Protein AF-A0A3N2KQP9-F1 (afdb_monomer)

Sequence 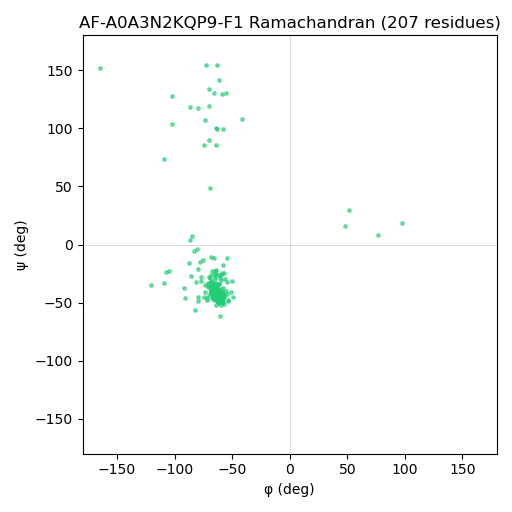(209 aa):
MEDKKLTPQESMALITKMIEDSKQRIATPDTRVSVMWATLSIVTAVIVGILCLITHDPRYNYIWLAIPIIGYPLNFSMGRKKAKRHEKTYVEYVNDGIWRIVGYITIALTAICLIYDAIGYPQIWIAMFYFAFIVVGFAAAMTGVILKEKSYVFGGIFSIVAGLITAVSPLCGTPLLVSWTIPLYIFCFFMMFIVPAVIIRHKLKKTTK

Foldseek 3Di:
DDPPPQDPVRVVVVVVVVVVVVVVPLPLPPLVLLVVLLVQQLVLLVVLLVCCVPPVDLVNLCSVVCSLVVSVVVNVVVVVVVVVPDDDDPLRVVLVVLVVVLSVVLVVLVVVQVVVVVVPCSVSSVVVLLSCQASVLVSQLVNCVSSVNVQLVVLSVLSNVLSVVLVCCVVVVHPNDSVVSSVSSSVSSCSNRVVSSVVSVVVVVVVVD

Radius of gyration: 21.6 Å; Cα contacts (8 Å, |Δi|>4): 160; chains: 1; bounding box: 52×42×67 Å

Structure (mmCIF, N/CA/C/O backbone):
data_AF-A0A3N2KQP9-F1
#
_entry.id   AF-A0A3N2KQP9-F1
#
loop_
_atom_site.group_PDB
_atom_site.id
_atom_site.type_symbol
_atom_site.label_atom_id
_atom_site.label_alt_id
_atom_site.label_comp_id
_atom_site.label_asym_id
_atom_site.label_entity_id
_atom_site.label_seq_id
_atom_site.pdbx_PDB_ins_code
_atom_site.Cartn_x
_atom_site.Cartn_y
_atom_site.Cartn_z
_atom_site.occupancy
_atom_site.B_iso_or_equiv
_atom_site.auth_seq_id
_atom_site.auth_comp_id
_atom_site.auth_asym_id
_atom_site.auth_atom_id
_atom_site.pdbx_PDB_model_num
ATOM 1 N N . MET A 1 1 ? -32.163 26.946 31.972 1.00 37.06 1 MET A N 1
ATOM 2 C CA . MET A 1 1 ? -31.580 25.623 31.678 1.00 37.06 1 MET A CA 1
ATOM 3 C C . MET A 1 1 ? -31.706 24.837 32.967 1.00 37.06 1 MET A C 1
ATOM 5 O O . MET A 1 1 ? -31.032 25.184 33.923 1.00 37.06 1 MET A O 1
ATOM 9 N N . GLU A 1 2 ? -32.692 23.946 33.064 1.00 39.34 2 GLU A N 1
ATOM 10 C CA . GLU A 1 2 ? -32.977 23.216 34.305 1.00 39.34 2 GLU A CA 1
ATOM 11 C C . GLU A 1 2 ? -31.997 22.051 34.465 1.00 39.34 2 GLU A C 1
ATOM 13 O O . GLU A 1 2 ? -31.979 21.131 33.645 1.00 39.34 2 GLU A O 1
ATOM 18 N N . ASP A 1 3 ? -31.199 22.092 35.533 1.00 48.69 3 ASP A N 1
ATOM 19 C CA . ASP A 1 3 ? -30.425 20.961 36.040 1.00 48.69 3 ASP A CA 1
ATOM 20 C C . ASP A 1 3 ? -31.387 19.863 36.521 1.00 48.69 3 ASP A C 1
ATOM 22 O O . ASP A 1 3 ? -31.759 19.778 37.695 1.00 48.69 3 ASP A O 1
ATOM 26 N N . LYS A 1 4 ? -31.831 19.008 35.594 1.00 52.59 4 LYS A N 1
ATOM 27 C CA . LYS 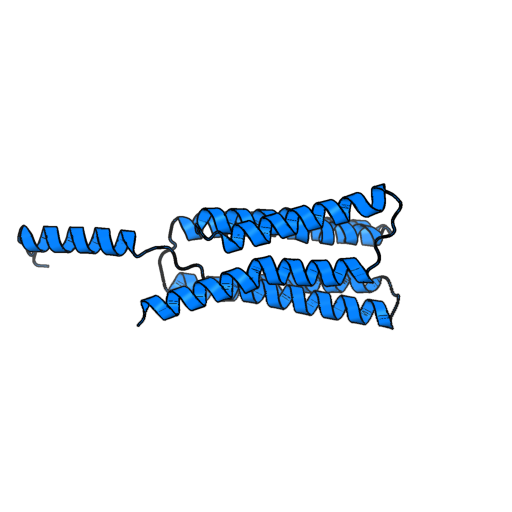A 1 4 ? -32.503 17.753 35.940 1.00 52.59 4 LYS A CA 1
ATOM 28 C C . LYS A 1 4 ? -31.501 16.865 36.676 1.00 52.59 4 LYS A C 1
ATOM 30 O O . LYS A 1 4 ? -30.664 16.214 36.056 1.00 52.59 4 LYS A O 1
ATOM 35 N N . LYS A 1 5 ? -31.604 16.827 38.008 1.00 46.84 5 LYS A N 1
ATOM 36 C CA . LYS A 1 5 ? -30.939 15.830 38.857 1.00 46.84 5 LYS A CA 1
ATOM 37 C C . LYS A 1 5 ? -31.397 14.439 38.417 1.00 46.84 5 LYS A C 1
ATOM 39 O O . LYS A 1 5 ? -32.497 14.016 38.760 1.00 46.84 5 LYS A O 1
ATOM 44 N N . LEU A 1 6 ? -30.564 13.764 37.628 1.00 56.69 6 LEU A N 1
ATOM 45 C CA . LEU A 1 6 ? -30.777 12.379 37.222 1.00 56.69 6 LEU A CA 1
ATOM 46 C C . LEU A 1 6 ? -30.948 11.520 38.473 1.00 56.69 6 LEU A C 1
ATOM 48 O O . LEU A 1 6 ? -30.136 11.582 39.401 1.00 56.69 6 LEU A O 1
ATOM 52 N N . THR A 1 7 ? -31.996 10.705 38.501 1.00 68.88 7 THR A N 1
ATOM 53 C CA . THR A 1 7 ? -32.152 9.718 39.570 1.00 68.88 7 THR A CA 1
ATOM 54 C C . THR A 1 7 ? -30.996 8.702 39.508 1.00 68.88 7 THR A C 1
ATOM 56 O O . THR A 1 7 ? -30.414 8.488 38.439 1.00 68.88 7 THR A O 1
ATOM 59 N N . PRO A 1 8 ? -30.615 8.049 40.622 1.00 65.62 8 PRO A N 1
ATOM 60 C CA . PRO A 1 8 ? -29.521 7.071 40.625 1.00 65.62 8 PRO A CA 1
ATOM 61 C C . PRO A 1 8 ? -29.706 5.954 39.585 1.00 65.62 8 PRO A C 1
ATOM 63 O O . PRO A 1 8 ? -28.735 5.489 38.993 1.00 65.62 8 PRO A O 1
ATOM 66 N N . GLN A 1 9 ? -30.957 5.574 39.308 1.00 68.62 9 GLN A N 1
ATOM 67 C CA . GLN A 1 9 ? -31.313 4.592 38.283 1.00 68.62 9 GLN A CA 1
ATOM 68 C C . GLN A 1 9 ? -31.094 5.121 36.860 1.00 68.62 9 GLN A C 1
ATOM 70 O O . GLN A 1 9 ? -30.520 4.412 36.038 1.00 68.62 9 GLN A O 1
ATOM 75 N N . GLU A 1 10 ? -31.474 6.369 36.570 1.00 69.38 10 GLU A N 1
ATOM 76 C CA . GLU A 1 10 ? -31.210 6.999 35.268 1.00 69.38 10 GLU A CA 1
ATOM 77 C C . GLU A 1 10 ? -29.716 7.237 35.040 1.00 69.38 10 GLU A C 1
ATOM 79 O O . GLU A 1 10 ? -29.237 7.045 33.928 1.00 69.38 10 GLU A O 1
ATOM 84 N N . SER A 1 11 ? -28.957 7.588 36.084 1.00 66.12 11 SER A N 1
ATOM 85 C CA . SER A 1 11 ? -27.497 7.735 35.996 1.00 66.12 11 SER A CA 1
ATOM 86 C C . SER A 1 11 ? -26.808 6.396 35.730 1.00 66.12 11 SER A C 1
ATOM 88 O O . SER A 1 11 ? -25.906 6.330 34.900 1.00 66.12 11 SER A O 1
ATOM 90 N N . MET A 1 12 ? -27.252 5.315 36.382 1.00 70.25 12 MET A N 1
ATOM 91 C CA . MET A 1 12 ? -26.763 3.961 36.102 1.00 70.25 12 MET A CA 1
ATOM 92 C C . MET A 1 12 ? -27.141 3.508 34.695 1.00 70.25 12 MET A C 1
ATOM 94 O O . MET A 1 12 ? -26.274 3.034 33.975 1.00 70.25 12 MET A O 1
ATOM 98 N N . ALA A 1 13 ? -28.381 3.730 34.257 1.00 75.12 13 ALA A N 1
ATOM 99 C CA . ALA A 1 13 ? -28.802 3.417 32.894 1.00 75.12 13 ALA A CA 1
ATOM 100 C C . ALA A 1 13 ? -28.021 4.228 31.849 1.00 75.12 13 ALA A C 1
ATOM 102 O O . ALA A 1 13 ? -27.644 3.688 30.812 1.00 75.12 13 ALA A O 1
ATOM 103 N N . LEU A 1 14 ? -27.727 5.502 32.126 1.00 74.50 14 LEU A N 1
ATOM 104 C CA . LEU A 1 14 ? -26.919 6.355 31.261 1.00 74.50 14 LEU A CA 1
ATOM 105 C C . LEU A 1 14 ? -25.457 5.898 31.231 1.00 74.50 14 LEU A C 1
ATOM 107 O O . LEU A 1 14 ? -24.882 5.828 30.154 1.00 74.50 14 LEU A O 1
ATOM 111 N N . ILE A 1 15 ? -24.866 5.530 32.371 1.00 76.19 15 ILE A N 1
ATOM 112 C CA . ILE A 1 15 ? -23.503 4.983 32.440 1.00 76.19 15 ILE A CA 1
ATOM 113 C C . ILE A 1 15 ? -23.434 3.631 31.734 1.00 76.19 15 ILE A C 1
ATOM 115 O O . ILE A 1 15 ? -22.527 3.429 30.938 1.00 76.19 15 ILE A O 1
ATOM 119 N N . THR A 1 16 ? -24.396 2.731 31.941 1.00 74.69 16 THR A N 1
ATOM 120 C CA . THR A 1 16 ? -24.479 1.456 31.219 1.00 74.69 16 THR A CA 1
ATOM 121 C C . THR A 1 16 ? -24.619 1.698 29.727 1.00 74.69 16 THR A C 1
ATOM 123 O O . THR A 1 16 ? -23.861 1.117 28.964 1.00 74.69 16 THR A O 1
ATOM 126 N N . LYS A 1 17 ? -25.484 2.626 29.305 1.00 68.19 17 LYS A N 1
ATOM 127 C CA . LYS A 1 17 ? -25.631 3.005 27.899 1.00 68.19 17 LYS A CA 1
ATOM 128 C C . LYS A 1 17 ? -24.361 3.638 27.335 1.00 68.19 17 LYS A C 1
ATOM 130 O O . LYS A 1 17 ? -23.984 3.308 26.224 1.00 68.19 17 LYS A O 1
ATOM 135 N N . MET A 1 18 ? -23.654 4.477 28.093 1.00 68.44 18 MET A N 1
ATOM 136 C CA . MET A 1 18 ? -22.366 5.041 27.678 1.00 68.44 18 MET A CA 1
ATOM 137 C C . MET A 1 18 ? -21.267 3.979 27.621 1.00 68.44 18 MET A C 1
ATOM 139 O O . MET A 1 18 ? -20.450 4.014 26.707 1.00 68.44 18 MET A O 1
ATOM 143 N N . ILE A 1 19 ? -21.237 3.021 28.548 1.00 66.50 19 ILE A N 1
ATOM 144 C CA . ILE A 1 19 ? -20.309 1.883 28.538 1.00 66.50 19 ILE A CA 1
ATOM 145 C C . ILE A 1 19 ? -20.621 0.970 27.356 1.00 66.50 19 ILE A C 1
ATOM 147 O O . ILE A 1 19 ? -19.700 0.501 26.698 1.00 66.50 19 ILE A O 1
ATOM 151 N N . GLU A 1 20 ? -21.896 0.735 27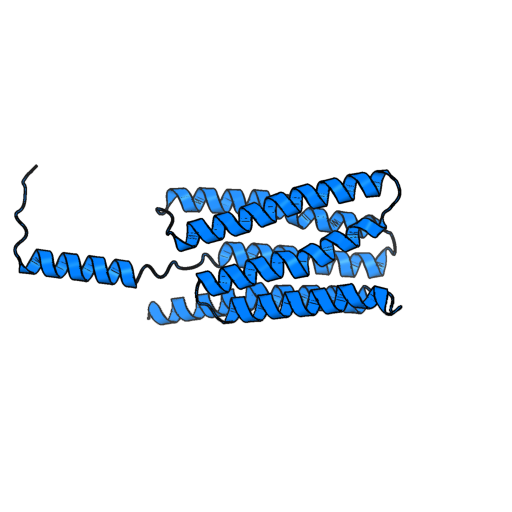.067 1.00 60.31 20 GLU A N 1
ATOM 152 C CA . GLU A 1 20 ? -22.366 -0.126 25.988 1.00 60.31 20 GLU A CA 1
ATOM 153 C C . GLU A 1 20 ? -22.166 0.533 24.621 1.00 60.31 20 GLU A C 1
ATOM 155 O O . GLU A 1 20 ? -21.615 -0.114 23.738 1.00 60.31 20 GLU A O 1
ATOM 160 N N . ASP A 1 21 ? -22.423 1.837 24.485 1.00 55.56 21 ASP A N 1
ATOM 161 C CA . ASP A 1 21 ? -22.052 2.652 23.319 1.00 55.56 21 ASP A CA 1
ATOM 162 C C . ASP A 1 21 ? -20.525 2.730 23.153 1.00 55.56 21 ASP A C 1
ATOM 164 O O . ASP A 1 21 ? -20.020 2.681 22.032 1.00 55.56 21 ASP A O 1
ATOM 168 N N . SER A 1 22 ? -19.756 2.786 24.246 1.00 56.34 22 SER A N 1
ATOM 169 C CA . SER A 1 22 ? -18.284 2.731 24.199 1.00 56.34 22 SER A CA 1
ATOM 170 C C . SER A 1 22 ? -17.778 1.345 23.784 1.00 56.34 22 SER A C 1
ATOM 172 O O . SER A 1 22 ? -16.797 1.240 23.050 1.00 56.34 22 SER A O 1
ATOM 174 N N . LYS A 1 23 ? -18.457 0.272 24.215 1.00 48.94 23 LYS A N 1
ATOM 175 C CA . LYS A 1 23 ? -18.166 -1.117 23.826 1.00 48.94 23 LYS A CA 1
ATOM 176 C C . LYS A 1 23 ? -18.597 -1.418 22.392 1.00 48.94 23 LYS A C 1
ATOM 178 O O . LYS A 1 23 ? -17.926 -2.204 21.731 1.00 48.94 23 LYS A O 1
ATOM 183 N N . GLN A 1 24 ? -19.698 -0.826 21.924 1.00 46.22 24 GLN A N 1
ATOM 184 C CA . GLN A 1 24 ? -20.257 -0.994 20.579 1.00 46.22 24 GLN A CA 1
ATOM 185 C C . GLN A 1 24 ? -19.673 -0.028 19.549 1.00 46.22 24 GLN A C 1
ATOM 187 O O . GLN A 1 24 ? -19.730 -0.335 18.358 1.00 46.22 24 GLN A O 1
ATOM 192 N N . ARG A 1 25 ? -18.999 1.058 19.959 1.00 47.25 25 ARG A N 1
ATOM 193 C CA . ARG A 1 25 ? -18.038 1.793 19.114 1.00 47.25 25 ARG A CA 1
ATOM 194 C C . ARG A 1 25 ? -16.776 0.958 18.859 1.00 47.25 25 ARG A C 1
ATOM 196 O O . ARG A 1 25 ? -15.643 1.425 18.947 1.00 47.25 25 ARG A O 1
ATOM 203 N N . ILE A 1 26 ? -16.961 -0.297 18.467 1.00 48.94 26 ILE A N 1
ATOM 204 C CA . ILE A 1 26 ? -15.987 -1.010 17.659 1.00 48.94 26 ILE A CA 1
ATOM 205 C C . ILE A 1 26 ? -15.948 -0.218 16.359 1.00 48.94 26 ILE A C 1
ATOM 207 O O . ILE A 1 26 ? -16.877 -0.298 15.553 1.00 48.94 26 ILE A O 1
ATOM 211 N N . ALA A 1 27 ? -14.927 0.636 16.235 1.00 50.50 27 ALA A N 1
ATOM 212 C CA . ALA A 1 27 ? -14.695 1.495 15.086 1.00 50.50 27 ALA A CA 1
ATOM 213 C C . ALA A 1 27 ? -14.975 0.682 13.831 1.00 50.50 27 ALA A C 1
ATOM 215 O O . ALA A 1 27 ? -14.250 -0.265 13.543 1.00 50.50 27 ALA A O 1
ATOM 216 N N . THR A 1 28 ? -16.077 0.977 13.148 1.00 51.00 28 THR A N 1
ATOM 217 C CA . THR A 1 28 ? -16.445 0.212 11.969 1.00 51.00 28 THR A CA 1
ATOM 218 C C . THR A 1 28 ? -15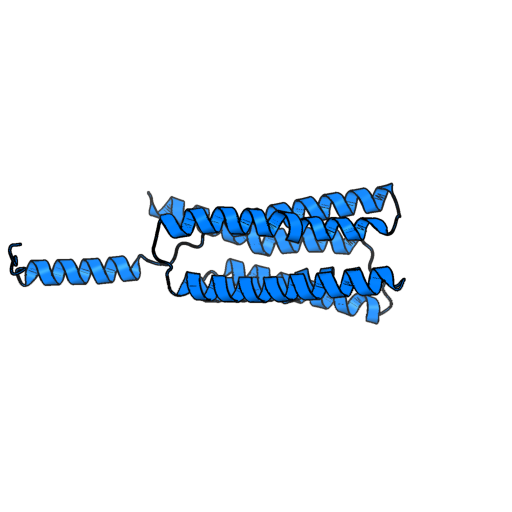.477 0.656 10.885 1.00 51.00 28 THR A C 1
ATOM 220 O O . THR A 1 28 ? -15.576 1.807 10.445 1.00 51.00 28 THR A O 1
ATOM 223 N N . PRO A 1 29 ? -14.497 -0.174 10.485 1.00 55.25 29 PRO A N 1
ATOM 224 C CA . PRO A 1 29 ? -13.560 0.247 9.462 1.00 55.25 29 PRO A CA 1
ATOM 225 C C . PRO A 1 29 ? -14.349 0.591 8.210 1.00 55.25 29 PRO A C 1
ATOM 227 O O . PRO A 1 29 ? -15.201 -0.181 7.758 1.00 55.25 29 PRO A O 1
ATOM 230 N N . ASP A 1 30 ? -14.077 1.767 7.654 1.00 61.31 30 ASP A N 1
ATOM 231 C CA . ASP A 1 30 ? -14.712 2.188 6.416 1.00 61.31 30 ASP A CA 1
ATOM 232 C C . ASP A 1 30 ? -14.078 1.414 5.263 1.00 61.31 30 ASP A C 1
ATOM 234 O O . ASP A 1 30 ? -13.118 1.833 4.617 1.00 61.31 30 ASP A O 1
ATOM 238 N N . THR A 1 31 ? -14.621 0.221 5.047 1.00 62.91 31 THR A N 1
ATOM 239 C CA . THR A 1 31 ? -14.188 -0.721 4.017 1.00 62.91 31 THR A CA 1
ATOM 240 C C . THR A 1 31 ? -14.253 -0.125 2.613 1.00 62.91 31 THR A C 1
ATOM 242 O O . THR A 1 31 ? -13.580 -0.630 1.720 1.00 62.91 31 THR A O 1
ATOM 245 N N . ARG A 1 32 ? -14.994 0.974 2.394 1.00 66.06 32 ARG A N 1
ATOM 246 C CA . ARG A 1 32 ? -15.090 1.640 1.085 1.00 66.06 32 ARG A CA 1
ATOM 247 C C . ARG A 1 32 ? -13.749 2.186 0.611 1.00 66.06 32 ARG A C 1
ATOM 249 O O . ARG A 1 32 ? -13.427 2.023 -0.560 1.00 66.06 32 ARG A O 1
ATOM 256 N N . VAL A 1 33 ? -12.968 2.792 1.507 1.00 69.56 33 VAL A N 1
ATOM 257 C CA . VAL A 1 33 ? -11.655 3.361 1.158 1.00 69.56 33 VAL A CA 1
ATOM 258 C C . VAL A 1 33 ? -10.691 2.243 0.777 1.00 69.56 33 VAL A C 1
ATOM 260 O O . VAL A 1 33 ? -10.017 2.317 -0.245 1.00 69.56 33 VAL A O 1
ATOM 263 N N . SER A 1 34 ? -10.676 1.161 1.549 1.00 69.44 34 SER A N 1
ATOM 264 C CA . SER A 1 34 ? -9.832 0.004 1.261 1.00 69.44 34 SER A CA 1
ATOM 265 C C . SER A 1 34 ? -10.222 -0.733 -0.021 1.00 69.44 34 SER A C 1
ATOM 267 O O . SER A 1 34 ? -9.343 -1.094 -0.796 1.00 69.44 34 SER A O 1
ATOM 269 N N . VAL A 1 35 ? -11.519 -0.909 -0.295 1.00 70.06 35 VAL A N 1
ATOM 270 C CA . VAL A 1 35 ? -12.000 -1.502 -1.557 1.00 70.06 35 VA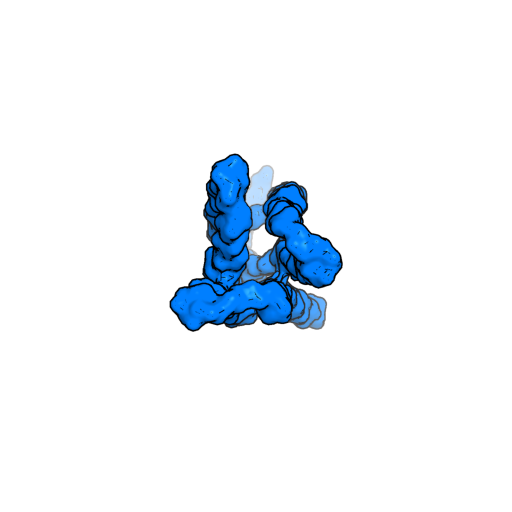L A CA 1
ATOM 271 C C . VAL A 1 35 ? -11.676 -0.603 -2.748 1.00 70.06 35 VAL A C 1
ATOM 273 O O . VAL A 1 35 ? -11.298 -1.105 -3.803 1.00 70.06 35 VAL A O 1
ATOM 276 N N . MET A 1 36 ? -11.780 0.718 -2.593 1.00 78.00 36 MET A N 1
ATOM 277 C CA . MET A 1 36 ? -11.377 1.668 -3.630 1.00 78.00 36 MET A CA 1
ATOM 278 C C . MET A 1 36 ? -9.890 1.512 -3.969 1.00 78.00 36 MET A C 1
ATOM 280 O O . MET A 1 36 ? -9.557 1.357 -5.137 1.00 78.00 36 MET A O 1
ATOM 284 N N . TRP A 1 37 ? -9.004 1.477 -2.969 1.00 74.44 37 TRP A N 1
ATOM 285 C CA . TRP A 1 37 ? -7.575 1.246 -3.208 1.00 74.44 37 TRP A CA 1
ATOM 286 C C . TRP A 1 37 ? -7.303 -0.118 -3.851 1.00 74.44 37 TRP A C 1
ATOM 288 O O . TRP A 1 37 ? -6.530 -0.197 -4.799 1.00 74.44 37 TRP A O 1
ATOM 298 N N . ALA A 1 38 ? -7.993 -1.175 -3.416 1.00 72.38 38 ALA A N 1
ATOM 299 C CA . ALA A 1 38 ? -7.857 -2.504 -4.013 1.00 72.38 38 ALA A CA 1
ATOM 300 C C . ALA A 1 38 ? -8.260 -2.531 -5.488 1.00 72.38 38 ALA A C 1
ATOM 302 O O . ALA A 1 38 ? -7.521 -3.026 -6.330 1.00 72.38 38 ALA A O 1
ATOM 303 N N . THR A 1 39 ? -9.441 -1.995 -5.799 1.00 74.38 39 THR A N 1
ATOM 304 C CA . THR A 1 39 ? -9.976 -1.967 -7.166 1.00 74.38 39 THR A CA 1
ATOM 305 C C . THR A 1 39 ? -9.096 -1.131 -8.077 1.00 74.38 39 THR A C 1
ATOM 307 O O . THR A 1 39 ? -8.794 -1.562 -9.184 1.00 74.38 39 THR A O 1
ATOM 310 N N . LEU A 1 40 ? -8.609 0.010 -7.594 1.00 79.69 40 LEU A N 1
ATOM 311 C CA . LEU A 1 40 ? -7.724 0.882 -8.351 1.00 79.69 40 LEU A CA 1
ATOM 312 C C . LEU A 1 40 ? -6.372 0.206 -8.634 1.00 79.69 40 LEU A C 1
ATOM 314 O O . LEU A 1 40 ? -5.917 0.219 -9.778 1.00 79.69 40 LEU A O 1
ATOM 318 N N . SER A 1 41 ? -5.781 -0.471 -7.645 1.00 76.50 41 SER A N 1
ATOM 319 C CA . SER A 1 41 ? -4.550 -1.248 -7.834 1.00 76.50 41 SER A CA 1
ATOM 320 C C . SER A 1 41 ? -4.740 -2.442 -8.771 1.00 76.50 41 SER A C 1
ATOM 322 O O . SER A 1 41 ? -3.899 -2.669 -9.635 1.00 76.50 41 SER A O 1
ATOM 324 N N . ILE A 1 42 ? -5.848 -3.182 -8.653 1.00 76.44 42 ILE A N 1
ATOM 325 C CA . ILE A 1 42 ? -6.147 -4.332 -9.523 1.00 76.44 42 ILE A CA 1
ATOM 326 C C . ILE A 1 42 ? -6.366 -3.873 -10.966 1.00 76.44 42 ILE A C 1
ATOM 328 O O . ILE A 1 42 ? -5.781 -4.448 -11.876 1.00 76.44 42 ILE A O 1
ATOM 332 N N . VAL A 1 43 ? -7.167 -2.826 -11.187 1.00 79.12 43 VAL A N 1
ATOM 333 C CA . VAL A 1 43 ? -7.422 -2.286 -12.533 1.00 79.12 43 VAL A CA 1
ATOM 334 C C . VAL A 1 43 ? -6.122 -1.798 -13.164 1.00 79.12 43 VAL A C 1
ATOM 336 O O . VAL A 1 43 ? -5.833 -2.151 -14.304 1.00 79.12 43 VAL A O 1
ATOM 339 N N . THR A 1 44 ? -5.299 -1.064 -12.411 1.00 75.94 44 THR A N 1
ATOM 340 C CA . THR A 1 44 ? -3.976 -0.627 -12.884 1.00 75.94 44 THR A CA 1
ATOM 341 C C . THR A 1 44 ? -3.103 -1.827 -13.252 1.00 75.94 44 THR A C 1
ATOM 343 O O . THR A 1 44 ? -2.536 -1.855 -14.340 1.00 75.94 44 THR A O 1
ATOM 346 N N . ALA A 1 45 ? -3.039 -2.854 -12.400 1.00 74.44 45 ALA A N 1
ATOM 347 C CA . ALA A 1 45 ? -2.239 -4.049 -12.655 1.00 74.44 45 ALA A CA 1
ATOM 348 C C . ALA A 1 45 ? -2.711 -4.830 -13.895 1.00 74.44 45 ALA A C 1
ATOM 350 O O . ALA A 1 45 ? -1.880 -5.294 -14.674 1.00 74.44 45 ALA A O 1
ATOM 351 N N . VAL A 1 46 ? -4.026 -4.933 -14.121 1.00 78.12 46 VAL A N 1
ATOM 352 C CA . VAL A 1 46 ? -4.591 -5.545 -15.335 1.00 78.12 46 VAL A CA 1
ATOM 353 C C . VAL A 1 46 ? -4.201 -4.746 -16.580 1.00 78.12 46 VAL A C 1
ATOM 355 O O . VAL A 1 46 ? -3.761 -5.337 -17.564 1.00 78.12 46 VAL A O 1
ATOM 358 N N . ILE A 1 47 ? -4.300 -3.413 -16.534 1.00 77.31 47 ILE A N 1
ATOM 359 C CA . ILE A 1 47 ? -3.900 -2.538 -17.646 1.00 77.31 47 ILE A CA 1
ATOM 360 C C . ILE A 1 47 ? -2.406 -2.703 -17.948 1.00 77.31 47 ILE A C 1
ATOM 362 O O . ILE A 1 47 ? -2.039 -2.881 -19.107 1.00 77.31 47 ILE A O 1
ATOM 366 N N . VAL A 1 48 ? -1.549 -2.710 -16.921 1.00 71.44 48 VAL A N 1
ATOM 367 C CA . VAL A 1 48 ? -0.103 -2.936 -17.081 1.00 71.44 48 VAL A CA 1
ATOM 368 C C . VAL A 1 48 ? 0.172 -4.314 -17.687 1.00 71.44 48 VAL A C 1
ATOM 370 O O . VAL A 1 48 ? 1.001 -4.423 -18.587 1.00 71.44 48 VAL A O 1
ATOM 373 N N . GLY A 1 49 ? -0.545 -5.355 -17.252 1.00 69.94 49 GLY A N 1
ATOM 374 C CA . GLY A 1 49 ? -0.423 -6.701 -17.815 1.00 69.94 49 GLY A CA 1
ATOM 375 C C . GLY A 1 49 ? -0.770 -6.752 -19.304 1.00 69.94 49 GLY A C 1
ATOM 376 O O . GLY A 1 49 ? -0.007 -7.307 -20.090 1.00 69.94 49 GLY A O 1
ATOM 377 N N . ILE A 1 50 ? -1.873 -6.116 -19.707 1.00 71.94 50 ILE A N 1
ATOM 378 C CA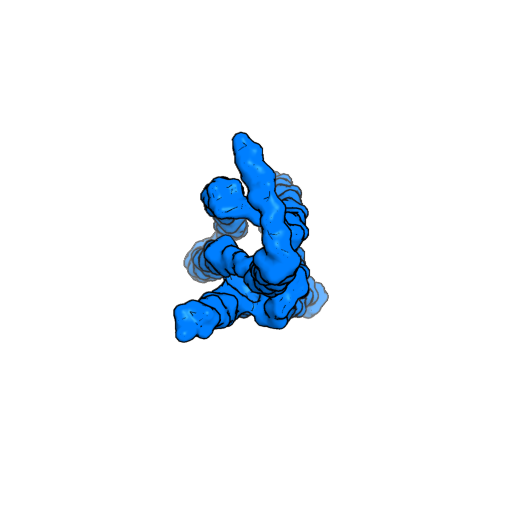 . ILE A 1 50 ? -2.299 -6.049 -21.113 1.00 71.94 50 ILE A CA 1
ATOM 379 C C . ILE A 1 50 ? -1.295 -5.246 -21.953 1.00 71.94 50 ILE A C 1
ATOM 381 O O . ILE A 1 50 ? -0.899 -5.697 -23.026 1.00 71.94 50 ILE A O 1
ATOM 385 N N . LEU A 1 51 ? -0.834 -4.088 -21.469 1.00 69.69 51 LEU A N 1
ATOM 386 C CA . LEU A 1 51 ? 0.138 -3.265 -22.200 1.00 69.69 51 LEU A CA 1
ATOM 387 C C . LEU A 1 51 ? 1.508 -3.938 -22.313 1.00 69.69 51 LEU A C 1
ATOM 389 O O . LEU A 1 51 ? 2.179 -3.780 -23.330 1.00 69.69 51 LEU A O 1
ATOM 393 N N . CYS A 1 52 ? 1.911 -4.728 -21.318 1.00 67.19 52 CYS A N 1
ATOM 394 C CA . CYS A 1 52 ? 3.135 -5.513 -21.414 1.00 67.19 52 CYS A CA 1
ATOM 395 C C . CYS A 1 52 ? 3.049 -6.573 -22.523 1.00 67.19 52 CYS A C 1
ATOM 397 O O . CYS A 1 52 ? 4.035 -6.800 -23.222 1.00 67.19 52 CYS A O 1
ATOM 399 N N . LEU A 1 53 ? 1.881 -7.199 -22.708 1.00 67.12 53 LEU A N 1
ATOM 400 C CA . LEU A 1 53 ? 1.672 -8.203 -23.756 1.00 67.12 53 LEU A CA 1
ATOM 401 C C . LEU A 1 53 ? 1.645 -7.591 -25.163 1.00 67.12 53 LEU A C 1
ATOM 403 O O . LEU A 1 53 ? 2.086 -8.238 -26.107 1.00 67.12 53 LEU A O 1
ATOM 407 N N . ILE A 1 54 ? 1.147 -6.358 -25.303 1.00 67.25 54 ILE A N 1
ATOM 408 C CA . ILE A 1 54 ? 0.950 -5.713 -26.610 1.00 67.25 54 ILE A CA 1
ATOM 409 C C . ILE A 1 54 ? 2.174 -4.901 -27.046 1.00 67.25 54 ILE A C 1
ATOM 411 O O . ILE A 1 54 ? 2.579 -4.987 -28.201 1.00 67.25 54 ILE A O 1
ATOM 415 N N . THR A 1 55 ? 2.756 -4.097 -26.154 1.00 60.31 55 THR A N 1
ATOM 416 C CA . THR A 1 55 ? 3.611 -2.979 -26.584 1.00 60.31 55 THR A CA 1
ATOM 417 C C . THR A 1 55 ? 5.106 -3.234 -26.381 1.00 60.31 55 THR A C 1
ATOM 419 O O . THR A 1 55 ? 5.900 -2.595 -27.059 1.00 60.31 55 THR A O 1
ATOM 422 N N . HIS A 1 56 ? 5.517 -4.142 -25.476 1.00 59.09 56 HIS A N 1
ATOM 423 C CA . HIS A 1 56 ? 6.936 -4.398 -25.119 1.00 59.09 56 HIS A CA 1
ATOM 424 C C . HIS A 1 56 ? 7.773 -3.121 -24.826 1.00 59.09 56 HIS A C 1
ATOM 426 O O . HIS A 1 56 ? 9.001 -3.161 -24.793 1.00 59.09 56 HIS A O 1
ATOM 432 N N . ASP A 1 57 ? 7.119 -1.982 -24.588 1.00 59.81 57 ASP A N 1
ATOM 433 C CA . ASP A 1 57 ? 7.733 -0.657 -24.493 1.00 59.81 57 ASP A CA 1
ATOM 434 C C . ASP A 1 57 ? 7.854 -0.259 -23.007 1.00 59.81 57 ASP A C 1
ATOM 436 O O . ASP A 1 57 ? 6.839 -0.299 -22.305 1.00 59.81 57 ASP A O 1
ATOM 440 N N . PRO A 1 58 ? 9.037 0.144 -22.493 1.00 60.00 58 PRO A N 1
ATOM 441 C CA . PRO A 1 58 ? 9.289 0.469 -21.076 1.00 60.00 58 PRO A CA 1
ATOM 442 C C . PRO A 1 58 ? 8.359 1.515 -20.435 1.00 60.00 58 PRO A C 1
ATOM 444 O O . PRO A 1 58 ? 8.350 1.689 -19.213 1.00 60.00 58 PRO A O 1
ATOM 447 N N . ARG A 1 59 ? 7.556 2.216 -21.243 1.00 61.53 59 ARG A N 1
ATOM 448 C CA . ARG A 1 59 ? 6.593 3.245 -20.823 1.00 61.53 59 ARG A CA 1
ATOM 449 C C . ARG A 1 59 ? 5.430 2.714 -19.977 1.00 61.53 59 ARG A C 1
ATOM 451 O O . ARG A 1 59 ? 4.731 3.520 -19.364 1.00 61.53 59 ARG A O 1
ATOM 458 N N . TYR A 1 60 ? 5.228 1.394 -19.882 1.00 65.00 60 TYR A N 1
ATOM 459 C CA . TYR A 1 60 ? 4.221 0.810 -18.978 1.00 65.00 60 TYR A CA 1
ATOM 460 C C . TYR A 1 60 ? 4.440 1.213 -17.511 1.00 65.00 60 TYR A C 1
ATOM 462 O O . TYR A 1 60 ? 3.494 1.238 -16.725 1.00 65.00 60 TYR A O 1
ATOM 470 N N . ASN A 1 61 ? 5.672 1.569 -17.140 1.00 64.75 61 ASN A N 1
ATOM 471 C CA . ASN A 1 61 ? 6.014 1.962 -15.782 1.00 64.75 61 ASN A CA 1
ATOM 472 C C . ASN A 1 61 ? 5.260 3.220 -15.308 1.00 64.75 61 ASN A C 1
ATOM 474 O O . ASN A 1 61 ? 4.822 3.271 -14.161 1.00 64.75 61 ASN A O 1
ATOM 478 N N . TYR A 1 62 ? 4.977 4.176 -16.201 1.00 67.12 62 TYR A N 1
ATOM 479 C CA . TYR A 1 62 ? 4.220 5.388 -15.855 1.00 67.12 62 TYR A CA 1
ATOM 480 C C . TYR A 1 62 ? 2.774 5.110 -15.436 1.00 67.12 62 TYR A C 1
ATOM 482 O O . TYR A 1 62 ? 2.179 5.905 -14.711 1.00 67.12 62 TYR A O 1
ATOM 490 N N . ILE A 1 63 ? 2.201 3.974 -15.841 1.00 69.88 63 ILE A N 1
ATOM 491 C CA . ILE A 1 63 ? 0.832 3.588 -15.476 1.00 69.88 63 ILE A CA 1
ATOM 492 C C . ILE A 1 63 ? 0.734 3.364 -13.961 1.00 69.88 63 ILE A C 1
ATOM 494 O O . ILE A 1 63 ? -0.305 3.638 -13.367 1.00 69.88 63 ILE A O 1
ATOM 498 N N . TRP A 1 64 ? 1.830 2.974 -13.301 1.00 67.25 64 TRP A N 1
ATOM 499 C CA . TRP A 1 64 ? 1.876 2.857 -11.843 1.00 67.25 64 TRP A CA 1
ATOM 500 C C . TRP A 1 64 ? 1.676 4.195 -11.129 1.00 67.25 64 TRP A C 1
ATOM 502 O O . TRP A 1 64 ? 1.138 4.200 -10.023 1.00 67.25 64 TRP A O 1
ATOM 512 N N . LEU A 1 65 ? 1.994 5.331 -11.766 1.00 70.06 65 LEU A N 1
ATOM 513 C CA . LEU A 1 65 ? 1.683 6.659 -11.221 1.00 70.06 65 LEU A CA 1
ATOM 514 C C . LEU A 1 65 ? 0.188 6.949 -11.181 1.00 70.06 65 LEU A C 1
ATOM 516 O O . LEU A 1 65 ? -0.242 7.774 -10.375 1.00 70.06 65 LEU A O 1
ATOM 520 N N . ALA A 1 66 ? -0.621 6.271 -11.998 1.00 72.56 66 ALA A N 1
ATOM 521 C CA . ALA A 1 66 ? -2.068 6.436 -11.949 1.00 72.56 66 ALA A CA 1
ATOM 522 C C . ALA A 1 66 ? -2.620 6.068 -10.561 1.00 72.56 66 ALA A C 1
ATOM 524 O O . ALA A 1 66 ? -3.578 6.690 -10.103 1.00 72.56 66 ALA A O 1
ATOM 525 N N . ILE A 1 67 ? -1.971 5.133 -9.850 1.00 73.62 67 ILE A N 1
ATOM 526 C CA . ILE A 1 67 ? -2.370 4.711 -8.504 1.00 73.62 67 ILE A CA 1
ATOM 527 C C . ILE A 1 67 ? -2.339 5.871 -7.498 1.00 73.62 67 ILE A C 1
ATOM 529 O O . ILE A 1 67 ? -3.398 6.212 -6.967 1.00 73.62 67 ILE A O 1
ATOM 533 N N . PRO A 1 68 ? -1.190 6.518 -7.224 1.00 71.75 68 PRO A N 1
ATOM 534 C CA . PRO A 1 68 ? -1.157 7.671 -6.336 1.00 71.75 68 PRO A CA 1
ATOM 535 C C . PRO A 1 68 ? -1.906 8.876 -6.922 1.00 71.75 68 PRO A C 1
ATOM 537 O O . PRO A 1 68 ? -2.638 9.527 -6.179 1.00 71.75 68 PRO A O 1
ATOM 540 N N . ILE A 1 69 ? -1.800 9.154 -8.229 1.00 77.56 69 ILE A N 1
ATOM 541 C CA . ILE A 1 69 ? -2.433 10.334 -8.848 1.00 77.56 69 ILE A CA 1
ATOM 542 C C . ILE A 1 69 ? -3.957 10.304 -8.700 1.00 77.56 69 ILE A C 1
ATOM 544 O O . ILE A 1 69 ? -4.556 11.337 -8.416 1.00 77.56 69 ILE A O 1
ATOM 548 N N . ILE A 1 70 ? -4.593 9.141 -8.858 1.00 76.94 70 ILE A N 1
ATOM 549 C CA . ILE A 1 70 ? -6.052 9.000 -8.754 1.00 76.94 70 ILE A CA 1
ATOM 550 C C . ILE A 1 70 ? -6.466 8.648 -7.316 1.00 76.94 70 ILE A C 1
ATOM 552 O O . ILE A 1 70 ? -7.468 9.157 -6.805 1.00 76.94 70 ILE A O 1
ATOM 556 N N . GLY A 1 71 ? -5.683 7.819 -6.622 1.00 73.31 71 GLY A N 1
ATOM 557 C CA . GLY A 1 71 ? -5.981 7.357 -5.267 1.00 73.31 71 GLY A CA 1
ATOM 558 C C . GLY A 1 71 ? -5.976 8.475 -4.224 1.00 73.31 71 GLY A C 1
ATOM 559 O O . GLY A 1 71 ? -6.874 8.528 -3.380 1.00 73.31 71 GLY A O 1
ATOM 560 N N . TYR A 1 72 ? -5.030 9.418 -4.293 1.00 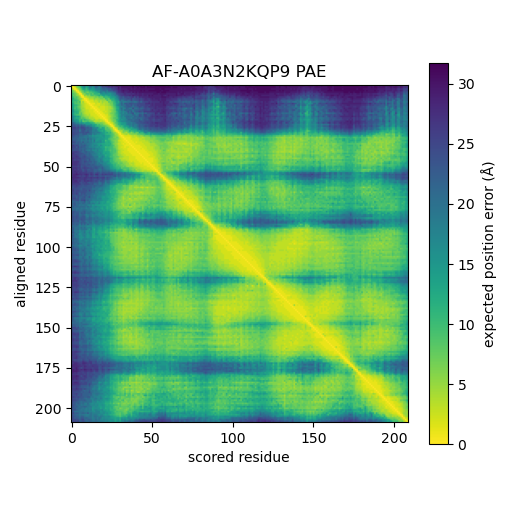77.19 72 TYR A N 1
ATOM 561 C CA . TYR A 1 72 ? -4.949 10.529 -3.337 1.00 77.19 72 TYR A CA 1
ATOM 562 C C . TYR A 1 72 ? -6.151 11.488 -3.379 1.00 77.19 72 TYR A C 1
ATOM 564 O O . TYR A 1 72 ? -6.746 11.726 -2.320 1.00 77.19 72 TYR A O 1
ATOM 572 N N . PRO A 1 73 ? -6.558 12.028 -4.547 1.00 77.62 73 PRO A N 1
ATOM 573 C CA . PRO A 1 73 ? -7.734 12.889 -4.653 1.00 77.62 73 PRO A CA 1
ATOM 574 C C . PRO A 1 73 ? -9.014 12.198 -4.185 1.00 77.62 73 PRO A C 1
ATOM 576 O O . PRO A 1 73 ? -9.815 12.794 -3.458 1.00 77.62 73 PRO A O 1
ATOM 579 N N . LEU A 1 74 ? -9.195 10.925 -4.556 1.00 73.19 74 LEU A N 1
ATOM 580 C CA . LEU A 1 74 ? -10.362 10.151 -4.142 1.00 73.19 74 LEU A CA 1
ATOM 581 C C . LEU A 1 74 ? -10.379 9.929 -2.626 1.00 73.19 74 LEU A C 1
ATOM 583 O O . LEU A 1 74 ? -11.407 10.164 -1.984 1.00 73.19 74 LEU A O 1
ATOM 587 N N . ASN A 1 75 ? -9.238 9.561 -2.037 1.00 75.94 75 ASN A N 1
ATOM 588 C CA . ASN A 1 75 ? -9.109 9.373 -0.594 1.00 75.94 75 ASN A CA 1
ATOM 589 C C . ASN A 1 75 ? -9.392 10.675 0.172 1.00 75.94 75 ASN A C 1
ATOM 591 O O . ASN A 1 75 ? -10.115 10.683 1.167 1.00 75.94 75 ASN A O 1
ATOM 595 N N . PHE A 1 76 ? -8.897 11.806 -0.331 1.00 75.50 76 PHE A N 1
ATOM 596 C CA . PHE A 1 76 ? -9.156 13.115 0.260 1.00 75.50 76 PHE A CA 1
ATOM 597 C C . PHE A 1 76 ? -10.636 13.521 0.176 1.00 75.50 76 PHE A C 1
ATOM 599 O O . PHE A 1 76 ? -11.202 14.018 1.153 1.00 75.50 76 PHE A O 1
ATOM 606 N N . SER A 1 77 ? -11.297 13.255 -0.955 1.00 71.12 77 SER A N 1
ATOM 607 C CA . SER A 1 77 ? -12.735 13.497 -1.129 1.00 71.12 77 SER A CA 1
ATOM 608 C C . SER A 1 77 ? -13.583 12.653 -0.168 1.00 71.12 77 SER A C 1
ATOM 610 O O . SER A 1 77 ? -14.501 13.170 0.479 1.00 71.12 77 SER A O 1
ATOM 612 N N . MET A 1 78 ? -13.245 11.370 0.001 1.00 67.12 78 MET A N 1
ATOM 613 C CA . MET A 1 78 ? -13.911 10.489 0.967 1.00 67.12 78 MET A CA 1
ATOM 614 C C . MET A 1 78 ? -13.642 10.918 2.417 1.00 67.12 78 MET A C 1
ATOM 616 O O . MET A 1 78 ? -14.574 10.968 3.223 1.00 67.12 78 MET A O 1
ATOM 620 N N . GLY A 1 79 ? -12.412 11.333 2.733 1.00 63.97 79 GLY A N 1
ATOM 621 C CA . GLY A 1 79 ? -12.031 11.842 4.052 1.00 63.97 79 GLY A CA 1
ATOM 622 C C . GLY A 1 79 ? -12.796 13.105 4.464 1.00 63.97 79 GLY A C 1
ATOM 623 O O . GLY A 1 79 ? -13.266 13.199 5.599 1.00 63.97 79 GLY A O 1
ATOM 624 N N . ARG A 1 80 ? -13.015 14.051 3.535 1.00 59.94 80 ARG A N 1
ATOM 625 C CA . ARG A 1 80 ? -13.821 15.264 3.790 1.00 59.94 80 ARG A CA 1
ATOM 626 C C . ARG A 1 80 ? -15.282 14.948 4.112 1.00 59.94 80 ARG A C 1
ATOM 628 O O . ARG A 1 80 ? -15.876 15.600 4.968 1.00 59.94 80 ARG A O 1
ATOM 635 N N . LYS A 1 81 ? -15.872 13.953 3.441 1.00 58.62 81 LYS A N 1
ATOM 636 C CA . LYS A 1 81 ? -17.249 13.508 3.724 1.00 58.62 81 LYS A CA 1
ATOM 637 C C . LYS A 1 81 ? -17.357 12.837 5.096 1.00 58.62 81 LYS A C 1
ATOM 639 O O . LYS A 1 81 ? -18.391 12.964 5.746 1.00 58.62 81 LYS A O 1
ATOM 644 N N . LYS A 1 82 ? -16.287 12.175 5.549 1.00 58.59 82 LYS A N 1
ATOM 645 C CA . LYS A 1 82 ? -16.204 11.518 6.860 1.00 58.59 82 LYS A CA 1
ATOM 646 C C . LYS A 1 82 ? -16.112 12.512 8.018 1.00 58.59 82 LYS A C 1
ATOM 648 O O . LYS A 1 82 ? -16.872 12.392 8.972 1.00 58.59 82 LYS A O 1
ATOM 653 N N . ALA A 1 83 ? -15.255 13.528 7.896 1.00 58.31 83 ALA A N 1
ATOM 654 C CA . ALA A 1 83 ? -15.055 14.545 8.936 1.00 58.31 83 ALA A CA 1
ATOM 655 C C . ALA A 1 83 ? -16.333 15.334 9.276 1.00 58.31 83 ALA A C 1
ATOM 657 O O . ALA A 1 83 ? -16.484 15.810 10.393 1.00 58.31 83 ALA A O 1
ATOM 658 N N . LYS A 1 84 ? -17.277 15.442 8.331 1.00 54.12 84 LYS A N 1
ATOM 659 C CA . LYS A 1 84 ? -18.589 16.068 8.567 1.00 54.12 84 LYS A CA 1
ATOM 660 C C . LYS A 1 84 ? -19.587 15.174 9.312 1.00 54.12 84 LYS A C 1
ATOM 662 O O . LYS A 1 84 ? -20.623 15.672 9.732 1.00 54.12 84 LYS A O 1
ATOM 667 N N . ARG A 1 85 ? -19.335 13.864 9.408 1.00 55.41 85 ARG A N 1
ATOM 668 C CA . ARG A 1 85 ? -20.331 12.871 9.843 1.00 55.41 85 ARG A CA 1
ATOM 669 C C . ARG A 1 85 ? -20.072 12.320 11.247 1.00 55.41 85 ARG A C 1
ATOM 671 O O . ARG A 1 85 ? -21.018 11.835 11.858 1.00 55.41 85 ARG A O 1
ATOM 678 N N . HIS A 1 86 ? -18.832 12.364 11.742 1.00 59.16 86 HIS A N 1
ATOM 679 C CA . HIS A 1 86 ? -18.473 11.810 13.051 1.00 59.16 86 HIS A CA 1
ATOM 680 C C . HIS A 1 86 ? -17.108 12.305 13.567 1.00 59.16 86 HIS A C 1
ATOM 682 O O . HIS A 1 86 ? -16.207 12.574 12.770 1.00 59.16 86 HIS A O 1
ATOM 688 N N . GLU A 1 87 ? -16.943 12.363 14.893 1.00 63.00 87 GLU A N 1
ATOM 689 C CA . GLU A 1 87 ? -15.642 12.545 15.552 1.00 63.00 87 GLU A CA 1
ATOM 690 C C . GLU A 1 87 ? -14.777 11.289 15.393 1.00 63.00 87 GLU A C 1
ATOM 692 O O . GLU A 1 87 ? -15.247 10.173 15.599 1.00 63.00 87 GLU A O 1
ATOM 697 N N . LYS A 1 88 ? -13.504 11.452 15.021 1.00 64.69 88 LYS A N 1
ATOM 698 C CA . LYS A 1 88 ? -12.621 10.309 14.752 1.00 64.69 88 LYS A CA 1
ATOM 699 C C . LYS A 1 88 ? -12.359 9.503 16.022 1.00 64.69 88 LYS A C 1
ATOM 701 O O . LYS A 1 88 ? -11.925 10.051 17.031 1.00 64.69 88 LYS A O 1
ATOM 706 N N . THR A 1 89 ? -12.536 8.187 15.947 1.00 70.00 89 THR A N 1
ATOM 707 C CA . THR A 1 89 ? -12.147 7.279 17.039 1.00 70.00 89 THR A CA 1
ATOM 708 C C . THR A 1 89 ? -10.617 7.144 17.098 1.00 70.00 89 THR A C 1
ATOM 710 O O . THR A 1 89 ? -9.946 7.278 16.075 1.00 70.00 89 THR A O 1
ATOM 713 N N . TYR A 1 90 ? -10.039 6.812 18.261 1.00 70.75 90 TYR A N 1
ATOM 714 C CA . TYR A 1 90 ? -8.588 6.583 18.413 1.00 70.75 90 TYR A CA 1
ATOM 715 C C . TYR A 1 90 ? -8.021 5.591 17.375 1.00 70.75 90 TYR A C 1
ATOM 717 O O . TYR A 1 90 ? -6.981 5.834 16.770 1.00 70.75 90 TYR A O 1
ATOM 725 N N . VAL A 1 91 ? -8.761 4.514 17.093 1.00 70.50 91 VAL A N 1
ATOM 726 C CA . VAL A 1 91 ? -8.440 3.512 16.059 1.00 70.50 91 VAL A CA 1
ATOM 727 C C . VAL A 1 91 ? -8.331 4.147 14.664 1.00 70.50 91 VAL A C 1
ATOM 729 O O . VAL A 1 91 ? -7.413 3.838 13.907 1.00 70.50 91 VAL A O 1
ATOM 732 N N . GLU A 1 92 ? -9.239 5.066 14.327 1.00 70.56 92 GLU A N 1
ATOM 733 C CA . GLU A 1 92 ? -9.225 5.780 13.045 1.00 70.56 92 GLU A CA 1
ATOM 734 C C . GLU A 1 92 ? -8.071 6.781 12.970 1.00 70.56 92 GLU A C 1
ATOM 736 O O . GLU A 1 92 ? -7.455 6.912 11.918 1.00 70.56 92 GLU A O 1
ATOM 741 N N . TYR A 1 93 ? -7.738 7.444 14.080 1.00 75.62 93 TYR A N 1
ATOM 742 C CA . TYR A 1 93 ? -6.599 8.359 14.152 1.00 75.62 93 TYR A CA 1
ATOM 743 C C . TYR A 1 93 ? -5.266 7.643 13.897 1.00 75.62 93 TYR A C 1
ATOM 745 O O . TYR A 1 93 ? -4.476 8.094 13.066 1.00 75.62 93 TYR A O 1
ATOM 753 N N . VAL A 1 94 ? -5.027 6.508 14.563 1.00 79.12 94 VAL A N 1
ATOM 754 C CA . VAL A 1 94 ? -3.795 5.724 14.370 1.00 79.12 94 VAL A CA 1
ATOM 755 C C . VAL A 1 94 ? -3.725 5.173 12.945 1.00 79.12 94 VAL A C 1
ATOM 757 O O . VAL A 1 94 ? -2.680 5.267 12.301 1.00 79.12 94 VAL A O 1
ATOM 760 N N . ASN A 1 95 ? -4.840 4.659 12.417 1.00 79.62 95 ASN A N 1
ATOM 761 C CA . ASN A 1 95 ? -4.896 4.173 11.042 1.00 79.62 95 ASN A CA 1
ATOM 762 C C . ASN A 1 95 ? -4.607 5.293 10.025 1.00 79.62 95 ASN A C 1
ATOM 764 O O . ASN A 1 95 ? -3.774 5.115 9.140 1.00 79.62 95 ASN A O 1
ATOM 768 N N . ASP A 1 96 ? -5.228 6.465 10.176 1.00 77.62 96 ASP A N 1
ATOM 769 C CA . ASP A 1 96 ? -4.947 7.633 9.332 1.00 77.62 96 ASP A CA 1
ATOM 770 C C . ASP A 1 96 ? -3.466 8.046 9.405 1.00 77.62 96 ASP A C 1
ATOM 772 O O . ASP A 1 96 ? -2.884 8.432 8.391 1.00 77.62 96 ASP A O 1
ATOM 776 N N . GLY A 1 97 ? -2.844 7.947 10.584 1.00 79.88 97 GLY A N 1
ATOM 777 C CA . GLY A 1 97 ? -1.415 8.194 10.782 1.00 79.88 97 GLY A CA 1
ATOM 778 C C . GLY A 1 97 ? -0.529 7.238 9.979 1.00 79.88 97 GLY A C 1
ATOM 779 O O . GLY A 1 97 ? 0.344 7.692 9.240 1.00 79.88 97 GLY A O 1
ATOM 780 N N . ILE A 1 98 ? -0.798 5.930 10.055 1.00 84.38 98 ILE A N 1
ATOM 781 C CA . ILE A 1 98 ? -0.078 4.900 9.284 1.00 84.38 98 ILE A CA 1
ATOM 782 C C . ILE A 1 98 ? -0.175 5.196 7.786 1.00 84.38 98 ILE A C 1
ATOM 784 O O . ILE A 1 98 ? 0.841 5.270 7.096 1.00 84.38 98 ILE A O 1
ATOM 788 N N . TRP A 1 99 ? -1.389 5.426 7.284 1.00 82.25 99 TRP A N 1
ATOM 789 C CA . TRP A 1 99 ? -1.615 5.665 5.858 1.00 82.25 99 TRP A CA 1
ATOM 790 C C . TRP A 1 99 ? -1.053 7.007 5.376 1.00 82.25 99 TRP A C 1
ATOM 792 O O . TRP A 1 99 ? -0.626 7.108 4.226 1.00 82.25 99 TRP A O 1
ATOM 802 N N . ARG A 1 100 ? -0.973 8.024 6.243 1.00 81.44 100 ARG A N 1
ATOM 803 C CA . ARG A 1 100 ? -0.244 9.267 5.947 1.00 81.44 100 ARG A CA 1
ATOM 804 C C . ARG A 1 100 ? 1.247 9.019 5.758 1.00 81.44 100 ARG A C 1
ATOM 806 O O . ARG A 1 100 ? 1.802 9.515 4.785 1.00 81.44 100 ARG A O 1
ATOM 813 N N . ILE A 1 101 ? 1.876 8.245 6.643 1.00 84.75 101 ILE A N 1
ATOM 814 C CA . ILE A 1 101 ? 3.303 7.905 6.539 1.00 84.75 101 ILE A CA 1
ATOM 815 C C . ILE A 1 101 ? 3.568 7.124 5.250 1.00 84.75 101 ILE A C 1
ATOM 817 O O . ILE A 1 101 ? 4.430 7.521 4.470 1.00 84.75 101 ILE A O 1
ATOM 821 N N . VAL A 1 102 ? 2.780 6.078 4.976 1.00 84.50 102 VAL A N 1
ATOM 822 C CA . VAL A 1 102 ? 2.861 5.308 3.718 1.00 84.50 102 VAL A CA 1
ATOM 823 C C . VAL A 1 102 ? 2.729 6.233 2.515 1.00 84.50 102 VAL A C 1
ATOM 825 O O . VAL A 1 102 ? 3.481 6.120 1.549 1.00 84.50 102 VAL A O 1
ATOM 828 N N . GLY A 1 103 ? 1.806 7.185 2.593 1.00 81.38 103 GLY A N 1
ATOM 829 C CA . GLY A 1 103 ? 1.633 8.195 1.575 1.00 81.38 103 GLY A CA 1
ATOM 830 C C . GLY A 1 103 ? 2.878 9.061 1.350 1.00 81.38 103 GLY A C 1
ATOM 831 O O . GLY A 1 103 ? 3.356 9.175 0.223 1.00 81.38 103 GLY A O 1
ATOM 832 N N . TYR A 1 104 ? 3.442 9.650 2.406 1.00 84.12 104 TYR A N 1
ATOM 833 C CA . TYR A 1 104 ? 4.663 10.453 2.285 1.00 84.12 104 TYR A CA 1
ATOM 834 C C . TYR A 1 104 ? 5.820 9.653 1.683 1.00 84.12 104 TYR A C 1
ATOM 836 O O . TYR A 1 104 ? 6.519 10.166 0.810 1.00 84.12 104 TYR A O 1
ATOM 844 N N . ILE A 1 105 ? 5.974 8.385 2.078 1.00 85.00 105 ILE A N 1
ATOM 845 C CA . ILE A 1 105 ? 6.987 7.502 1.490 1.00 85.00 105 ILE A CA 1
ATOM 846 C C . ILE A 1 105 ? 6.679 7.241 0.010 1.00 85.00 105 ILE A C 1
ATOM 848 O O . ILE A 1 105 ? 7.591 7.267 -0.807 1.00 85.00 105 ILE A O 1
ATOM 852 N N . THR A 1 106 ? 5.407 7.064 -0.359 1.00 82.75 106 THR A N 1
ATOM 853 C CA . THR A 1 106 ? 4.995 6.889 -1.763 1.00 82.75 106 THR A CA 1
ATOM 854 C C . THR A 1 106 ? 5.388 8.101 -2.605 1.00 82.75 106 THR A C 1
ATOM 856 O O . THR A 1 106 ? 5.952 7.932 -3.682 1.00 82.75 106 THR A O 1
ATOM 859 N N . ILE A 1 107 ? 5.136 9.322 -2.119 1.00 83.56 107 ILE A N 1
ATOM 860 C CA . ILE A 1 107 ? 5.499 10.565 -2.819 1.00 83.56 107 ILE A CA 1
ATOM 861 C C . ILE A 1 107 ? 7.021 10.681 -2.955 1.00 83.56 107 ILE A C 1
ATOM 863 O O . ILE A 1 107 ? 7.514 10.950 -4.049 1.00 83.56 107 ILE A O 1
ATOM 867 N N . ALA A 1 108 ? 7.763 10.439 -1.870 1.00 85.31 108 ALA A N 1
ATOM 868 C CA . ALA A 1 108 ? 9.223 10.492 -1.882 1.00 85.31 108 ALA A CA 1
ATOM 869 C C . ALA A 1 108 ? 9.820 9.464 -2.855 1.00 85.31 108 ALA A C 1
ATOM 871 O O . ALA A 1 108 ? 10.662 9.812 -3.680 1.00 85.31 108 ALA A O 1
ATOM 872 N N . LEU A 1 109 ? 9.338 8.219 -2.816 1.00 83.31 109 LEU A N 1
ATOM 873 C CA . LEU A 1 109 ? 9.787 7.156 -3.712 1.00 83.31 109 LEU A CA 1
ATOM 874 C C . LEU A 1 109 ? 9.448 7.470 -5.171 1.00 83.31 109 LEU A C 1
ATOM 876 O O . LEU A 1 109 ? 10.289 7.293 -6.042 1.00 83.31 109 LEU A O 1
ATOM 880 N N . THR A 1 110 ? 8.249 7.994 -5.429 1.00 81.25 110 THR A N 1
ATOM 881 C CA . THR A 1 110 ? 7.830 8.414 -6.771 1.00 81.25 110 THR A CA 1
ATOM 882 C C . THR A 1 110 ? 8.748 9.505 -7.323 1.00 81.25 110 THR A C 1
ATOM 884 O O . THR A 1 110 ? 9.174 9.426 -8.473 1.00 81.25 110 THR A O 1
ATOM 887 N N . ALA A 1 111 ? 9.102 10.502 -6.505 1.00 84.00 111 ALA A N 1
ATOM 888 C CA . ALA A 1 111 ? 10.033 11.556 -6.900 1.00 84.00 111 ALA A CA 1
ATOM 889 C C . ALA A 1 111 ? 11.432 10.998 -7.206 1.00 84.00 111 ALA A C 1
ATOM 891 O O . ALA A 1 111 ? 12.025 11.364 -8.217 1.00 84.00 111 ALA A O 1
ATOM 892 N N . ILE A 1 112 ? 11.931 10.069 -6.381 1.00 84.06 112 ILE A N 1
ATOM 893 C CA . ILE A 1 112 ? 13.206 9.380 -6.624 1.00 84.06 112 ILE A CA 1
ATOM 894 C C . ILE A 1 112 ? 13.146 8.615 -7.951 1.00 84.06 112 ILE A C 1
ATOM 896 O O . ILE A 1 112 ? 14.031 8.785 -8.784 1.00 84.06 112 ILE A O 1
ATOM 900 N N . CYS A 1 113 ? 12.092 7.832 -8.192 1.00 79.94 113 CYS A N 1
ATOM 901 C CA . CYS A 1 113 ? 11.926 7.100 -9.446 1.00 79.94 113 CYS A CA 1
ATOM 902 C C . CYS A 1 113 ? 11.934 8.038 -10.661 1.00 79.94 113 CYS A C 1
ATOM 904 O O . CYS A 1 113 ? 12.639 7.750 -11.620 1.00 79.94 113 CYS A O 1
ATOM 906 N N . LEU A 1 114 ? 11.238 9.179 -10.606 1.00 80.06 114 LEU A N 1
ATOM 907 C CA . LEU A 1 114 ? 11.228 10.163 -11.698 1.00 80.06 114 LEU A CA 1
ATOM 908 C C . LEU A 1 114 ? 12.607 10.792 -11.956 1.00 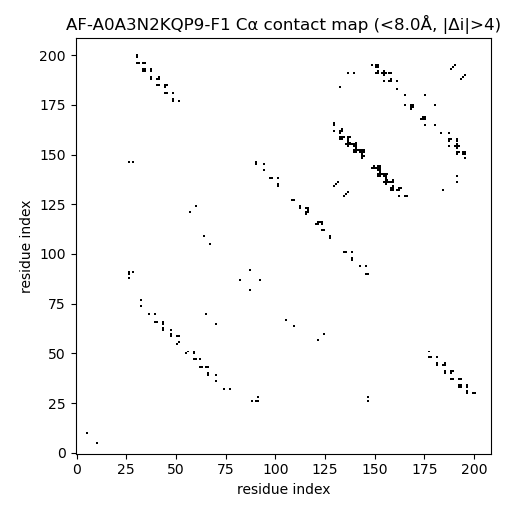80.06 114 LEU A C 1
ATOM 910 O O . LEU A 1 114 ? 12.976 10.998 -13.109 1.00 80.06 114 LEU A O 1
ATOM 914 N N . ILE A 1 115 ? 13.380 11.077 -10.904 1.00 84.00 115 ILE A N 1
ATOM 915 C CA . ILE A 1 115 ? 14.738 11.627 -11.039 1.00 84.00 115 ILE A CA 1
ATOM 916 C C . ILE A 1 115 ? 15.666 10.604 -11.706 1.00 84.00 115 ILE A C 1
ATOM 918 O O . ILE A 1 115 ? 16.373 10.942 -12.649 1.00 84.00 115 ILE A O 1
ATOM 922 N N . TYR A 1 116 ? 15.651 9.349 -11.252 1.00 79.50 116 TYR A N 1
ATOM 923 C CA . TYR A 1 116 ? 16.501 8.294 -11.820 1.00 79.50 116 TYR A CA 1
ATOM 924 C C . TYR A 1 116 ? 16.087 7.893 -13.241 1.00 79.50 116 TYR A C 1
ATOM 926 O O . TYR A 1 116 ? 16.949 7.583 -14.064 1.00 79.50 116 TYR A O 1
ATOM 934 N N . ASP A 1 117 ? 14.792 7.950 -13.547 1.00 77.56 117 ASP A N 1
ATOM 935 C CA . ASP A 1 117 ? 14.265 7.768 -14.899 1.00 77.56 117 ASP A CA 1
ATOM 936 C C . ASP A 1 117 ? 14.790 8.860 -15.849 1.00 77.56 117 ASP A C 1
ATOM 938 O O . ASP A 1 117 ? 15.299 8.547 -16.923 1.00 77.56 117 ASP A O 1
ATOM 942 N N . ALA A 1 118 ? 14.806 10.126 -15.407 1.00 76.81 118 ALA A N 1
ATOM 943 C CA . ALA A 1 118 ? 15.378 11.243 -16.168 1.00 76.81 118 ALA A CA 1
ATOM 944 C C . ALA A 1 118 ? 16.903 11.136 -16.378 1.00 76.81 118 ALA A C 1
ATOM 946 O O . ALA A 1 118 ? 17.429 11.668 -17.353 1.00 76.81 118 ALA A O 1
ATOM 947 N N . ILE A 1 119 ? 17.613 10.433 -15.487 1.00 79.81 119 ILE A N 1
ATOM 948 C CA . ILE A 1 119 ? 19.061 10.165 -15.583 1.00 79.81 119 ILE A CA 1
ATOM 949 C C . ILE A 1 119 ? 19.355 8.949 -16.495 1.00 79.81 119 ILE A C 1
ATOM 951 O O . ILE A 1 119 ? 20.511 8.677 -16.815 1.00 79.81 119 ILE A O 1
ATOM 955 N N . GLY A 1 120 ? 18.326 8.237 -16.972 1.00 72.38 120 GLY A N 1
ATOM 956 C CA . GLY A 1 120 ? 18.468 7.119 -17.910 1.00 72.38 120 GLY A CA 1
ATOM 957 C C . GLY A 1 120 ? 18.473 5.730 -17.264 1.00 72.38 120 GLY A C 1
ATOM 958 O O . GLY A 1 120 ? 18.898 4.770 -17.905 1.00 72.38 120 GLY A O 1
ATOM 959 N N . TYR A 1 121 ? 17.979 5.592 -16.026 1.00 72.06 121 TYR A N 1
ATOM 960 C CA . TYR A 1 121 ? 17.817 4.304 -15.334 1.00 72.06 121 TYR A CA 1
ATOM 961 C C . TYR A 1 121 ? 16.332 3.897 -15.203 1.00 72.06 121 TYR A C 1
ATOM 963 O O . TYR A 1 121 ? 15.782 3.899 -14.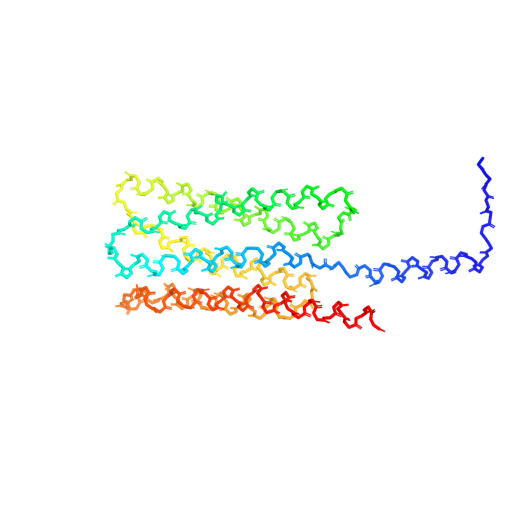098 1.00 72.06 121 TYR A O 1
ATOM 971 N N . PRO A 1 122 ? 15.666 3.460 -16.292 1.00 65.12 122 PRO A N 1
ATOM 972 C CA . PRO A 1 122 ? 14.235 3.124 -16.288 1.00 65.12 122 PRO A CA 1
ATOM 973 C C . PRO A 1 122 ? 13.887 1.869 -15.461 1.00 65.12 122 PRO A C 1
ATOM 975 O O . PRO A 1 122 ? 12.721 1.594 -15.194 1.00 65.12 122 PRO A O 1
ATOM 978 N N . GLN A 1 123 ? 14.882 1.095 -15.015 1.00 65.00 123 GLN A N 1
ATOM 979 C CA . GLN A 1 123 ? 14.684 -0.093 -14.170 1.00 65.00 123 GLN A CA 1
ATOM 980 C C . GLN A 1 123 ? 14.356 0.251 -12.703 1.00 65.00 123 GLN A C 1
ATOM 982 O O . GLN A 1 123 ? 13.890 -0.611 -11.957 1.00 65.00 123 GLN A O 1
ATOM 987 N N . ILE A 1 124 ? 14.543 1.512 -12.285 1.00 71.19 124 ILE A N 1
ATOM 988 C CA . ILE A 1 124 ? 14.265 1.983 -10.915 1.00 71.19 124 ILE A CA 1
ATOM 989 C C . ILE A 1 124 ? 12.795 1.769 -10.507 1.00 71.19 124 ILE A C 1
ATOM 991 O O . ILE A 1 124 ? 12.481 1.633 -9.327 1.00 71.19 124 ILE A O 1
ATOM 995 N N . TRP A 1 125 ? 11.883 1.684 -11.478 1.00 68.25 125 TRP A N 1
ATOM 996 C CA . TRP A 1 125 ? 10.447 1.509 -11.262 1.00 68.25 125 TRP A CA 1
ATOM 997 C C . TRP A 1 125 ? 10.069 0.183 -10.596 1.00 68.25 125 TRP A C 1
ATOM 999 O O . TRP A 1 125 ? 9.042 0.108 -9.921 1.00 68.25 125 TRP A O 1
ATOM 1009 N N . ILE A 1 126 ? 10.928 -0.837 -10.681 1.00 69.75 126 ILE A N 1
ATOM 1010 C CA . ILE A 1 126 ? 10.749 -2.097 -9.945 1.00 69.75 126 ILE A CA 1
ATOM 1011 C C . ILE A 1 126 ? 10.729 -1.842 -8.424 1.00 69.75 126 ILE A C 1
ATOM 1013 O O . ILE A 1 126 ? 10.019 -2.530 -7.688 1.00 69.75 126 ILE A O 1
ATOM 1017 N N . ALA A 1 127 ? 11.413 -0.797 -7.939 1.00 71.25 127 ALA A N 1
ATOM 1018 C CA . ALA A 1 127 ? 11.388 -0.415 -6.529 1.00 71.25 127 ALA A CA 1
ATOM 1019 C C . ALA A 1 127 ? 9.980 -0.025 -6.041 1.00 71.25 127 ALA A C 1
ATOM 1021 O O . ALA A 1 127 ? 9.623 -0.341 -4.904 1.00 71.25 127 ALA A O 1
ATOM 1022 N N . MET A 1 128 ? 9.145 0.591 -6.893 1.00 71.19 128 MET A N 1
ATOM 1023 C CA . MET A 1 128 ? 7.741 0.860 -6.548 1.00 71.19 128 MET A CA 1
ATOM 1024 C C . MET A 1 128 ? 6.940 -0.430 -6.365 1.00 71.19 128 MET A C 1
ATOM 1026 O O . MET A 1 128 ? 6.051 -0.487 -5.516 1.00 71.19 128 MET A O 1
ATOM 1030 N N . PHE A 1 129 ? 7.271 -1.476 -7.121 1.00 72.12 129 PHE A N 1
ATOM 1031 C CA . PHE A 1 129 ? 6.621 -2.776 -7.006 1.00 72.12 129 PHE A CA 1
ATOM 1032 C C . PHE A 1 129 ? 6.931 -3.431 -5.654 1.00 72.12 129 PHE A C 1
ATOM 1034 O O . PHE A 1 129 ? 6.024 -3.871 -4.946 1.00 72.12 129 PHE A O 1
ATOM 1041 N N . TYR A 1 130 ? 8.199 -3.404 -5.232 1.00 76.88 130 TYR A N 1
ATOM 1042 C CA . TYR A 1 130 ? 8.597 -3.891 -3.907 1.00 76.88 130 TYR A CA 1
ATOM 1043 C C . TYR A 1 130 ? 7.983 -3.071 -2.777 1.00 76.88 130 TYR A C 1
ATOM 1045 O O . TYR A 1 130 ? 7.502 -3.635 -1.792 1.00 76.88 130 TYR A O 1
ATOM 1053 N N . PHE A 1 131 ? 7.943 -1.748 -2.932 1.00 81.06 131 PHE A N 1
ATOM 1054 C CA . PHE A 1 131 ? 7.277 -0.864 -1.983 1.00 81.06 131 PHE A CA 1
ATOM 1055 C C . PHE A 1 131 ? 5.799 -1.234 -1.813 1.00 81.06 131 PHE A C 1
ATOM 1057 O O . PHE A 1 131 ? 5.312 -1.347 -0.684 1.00 81.06 131 PHE A O 1
ATOM 1064 N N . ALA A 1 132 ? 5.100 -1.482 -2.923 1.00 78.50 132 ALA A N 1
ATOM 1065 C CA . ALA A 1 132 ? 3.696 -1.859 -2.908 1.00 78.50 132 ALA A CA 1
ATOM 1066 C C . ALA A 1 132 ? 3.446 -3.202 -2.204 1.00 78.50 132 ALA A C 1
ATOM 1068 O O . ALA A 1 132 ? 2.431 -3.345 -1.533 1.00 78.50 132 ALA A O 1
ATOM 1069 N N . PHE A 1 133 ? 4.356 -4.173 -2.282 1.00 78.75 133 PHE A N 1
ATOM 1070 C CA . PHE A 1 133 ? 4.186 -5.424 -1.538 1.00 78.75 133 PHE A CA 1
ATOM 1071 C C . PHE A 1 133 ? 4.564 -5.318 -0.065 1.00 78.75 133 PHE A C 1
ATOM 1073 O O . PHE A 1 133 ? 3.813 -5.780 0.794 1.00 78.75 133 PHE A O 1
ATOM 1080 N N . ILE A 1 134 ? 5.733 -4.745 0.223 1.00 82.00 134 ILE A N 1
ATOM 1081 C CA . ILE A 1 134 ? 6.337 -4.789 1.555 1.00 82.00 134 ILE A CA 1
ATOM 1082 C C . ILE A 1 134 ? 5.734 -3.701 2.436 1.00 82.00 134 ILE A C 1
ATOM 1084 O O . ILE A 1 134 ? 5.182 -3.998 3.493 1.00 82.00 134 ILE A O 1
ATOM 1088 N N . VAL A 1 135 ? 5.796 -2.439 2.004 1.00 85.00 135 VAL A N 1
ATOM 1089 C CA . VAL A 1 135 ? 5.376 -1.309 2.843 1.00 85.00 135 VAL A CA 1
ATOM 1090 C C . VAL A 1 135 ? 3.860 -1.233 2.932 1.00 85.00 135 VAL A C 1
ATOM 1092 O O . VAL A 1 135 ? 3.321 -1.095 4.030 1.00 85.00 135 VAL A O 1
ATOM 1095 N N . VAL A 1 136 ? 3.153 -1.374 1.806 1.00 82.75 136 VAL A N 1
ATOM 1096 C CA . VAL A 1 136 ? 1.681 -1.377 1.838 1.00 82.75 136 VAL A CA 1
ATOM 1097 C C . VAL A 1 136 ? 1.179 -2.646 2.531 1.00 82.75 136 VAL A C 1
ATOM 1099 O O . VAL A 1 136 ? 0.284 -2.540 3.368 1.00 82.75 136 VAL A O 1
ATOM 1102 N N . GLY A 1 137 ? 1.792 -3.812 2.275 1.00 83.62 137 GLY A N 1
ATOM 1103 C CA . GLY A 1 137 ? 1.516 -5.072 2.984 1.00 83.62 137 GLY A CA 1
ATOM 1104 C C . GLY A 1 137 ? 1.630 -4.935 4.501 1.00 83.62 137 GLY A C 1
ATOM 1105 O O . GLY A 1 137 ? 0.709 -5.298 5.236 1.00 83.62 137 GLY A O 1
ATOM 1106 N N . PHE A 1 138 ? 2.720 -4.323 4.967 1.00 85.69 138 PHE A N 1
ATOM 1107 C CA . PHE A 1 138 ? 2.944 -4.024 6.379 1.00 85.69 138 PHE A CA 1
ATOM 1108 C C . PHE A 1 138 ? 1.906 -3.055 6.942 1.00 85.69 138 PHE A C 1
ATOM 1110 O O . PHE A 1 138 ? 1.325 -3.318 7.996 1.00 85.69 138 PHE A O 1
ATOM 1117 N N . ALA A 1 139 ? 1.606 -1.974 6.222 1.00 85.12 139 ALA A N 1
ATOM 1118 C CA . ALA A 1 139 ? 0.580 -1.024 6.627 1.00 85.12 139 ALA A CA 1
ATOM 1119 C C . ALA A 1 139 ? -0.791 -1.695 6.791 1.00 85.12 139 ALA A C 1
ATOM 1121 O O . ALA A 1 139 ? -1.452 -1.477 7.804 1.00 85.12 139 ALA A O 1
ATOM 1122 N N . ALA A 1 140 ? -1.198 -2.571 5.865 1.00 81.56 140 ALA A N 1
ATOM 1123 C CA . ALA A 1 140 ? -2.466 -3.287 5.997 1.00 81.56 140 ALA A CA 1
ATOM 1124 C C . ALA A 1 140 ? -2.450 -4.348 7.100 1.00 81.56 140 ALA A C 1
ATOM 1126 O O . ALA A 1 140 ? -3.467 -4.526 7.770 1.00 81.56 140 ALA A O 1
ATOM 1127 N N . ALA A 1 141 ? -1.319 -5.022 7.333 1.00 83.75 141 ALA A N 1
ATOM 1128 C CA . ALA A 1 141 ? -1.181 -5.931 8.467 1.00 83.75 141 ALA A CA 1
ATOM 1129 C C . ALA A 1 141 ? -1.360 -5.175 9.796 1.00 83.75 141 ALA A C 1
ATOM 1131 O O . ALA A 1 141 ? -2.144 -5.606 10.642 1.00 83.75 141 ALA A O 1
ATOM 1132 N N . MET A 1 142 ? -0.724 -4.005 9.948 1.00 83.12 142 MET A N 1
ATOM 1133 C CA . MET A 1 142 ? -0.910 -3.134 11.115 1.00 83.12 142 MET A CA 1
ATOM 1134 C C . MET A 1 142 ? -2.355 -2.648 11.246 1.00 83.12 142 MET A C 1
ATOM 1136 O O . MET A 1 142 ? -2.929 -2.727 12.332 1.00 83.12 142 MET A O 1
ATOM 1140 N N . THR A 1 143 ? -2.975 -2.207 10.145 1.00 80.19 143 THR A N 1
ATOM 1141 C CA . THR A 1 143 ? -4.402 -1.860 10.109 1.00 80.19 143 THR A CA 1
ATOM 1142 C C . THR A 1 143 ? -5.264 -3.034 10.590 1.00 80.19 143 THR A C 1
ATOM 1144 O O . THR A 1 143 ? -6.186 -2.832 11.377 1.00 80.19 143 THR A O 1
ATOM 1147 N N . GLY A 1 144 ? -4.929 -4.272 10.214 1.00 77.62 144 GLY A N 1
ATOM 1148 C CA . GLY A 1 144 ? -5.592 -5.486 10.696 1.00 77.62 144 GLY A CA 1
ATOM 1149 C C . GLY A 1 144 ? -5.452 -5.736 12.192 1.00 77.62 144 GLY A C 1
ATOM 1150 O O . GLY A 1 144 ? -6.436 -6.089 12.840 1.00 77.62 144 GLY A O 1
ATOM 1151 N N . VAL A 1 145 ? -4.258 -5.522 12.752 1.00 79.62 145 VAL A N 1
ATOM 1152 C CA . VAL A 1 145 ? -4.006 -5.643 14.199 1.00 79.62 145 VAL A CA 1
ATOM 1153 C C . VAL A 1 145 ? -4.811 -4.598 14.970 1.00 79.62 145 VAL A C 1
ATOM 1155 O O . VAL A 1 145 ? -5.485 -4.933 15.944 1.00 79.62 145 VAL A O 1
ATOM 1158 N N . ILE A 1 146 ? -4.805 -3.350 14.496 1.00 76.56 146 ILE A N 1
ATOM 1159 C CA . ILE A 1 146 ? -5.531 -2.225 15.101 1.00 76.56 146 ILE A CA 1
ATOM 1160 C C . ILE A 1 146 ? -7.048 -2.455 15.064 1.00 76.56 146 ILE A C 1
ATOM 1162 O O . ILE A 1 146 ? -7.741 -2.204 16.048 1.00 76.56 146 ILE A O 1
ATOM 1166 N N . LEU A 1 147 ? -7.560 -2.990 13.955 1.00 72.06 147 LEU A N 1
ATOM 1167 C CA . LEU A 1 147 ? -8.974 -3.334 13.789 1.00 72.06 147 LEU A CA 1
ATOM 1168 C C . LEU A 1 147 ? -9.359 -4.669 14.438 1.00 72.06 147 LEU A C 1
ATOM 1170 O O . LEU A 1 147 ? -10.535 -5.027 14.426 1.00 72.06 147 LEU A O 1
ATOM 1174 N N . LYS A 1 148 ? -8.392 -5.413 14.996 1.00 72.56 148 LYS A N 1
ATOM 1175 C CA . LYS A 1 148 ? -8.560 -6.786 15.506 1.00 72.56 148 LYS A CA 1
ATOM 1176 C C . LYS A 1 148 ? -9.205 -7.738 14.484 1.00 72.56 148 LYS A C 1
ATOM 1178 O O . LYS A 1 148 ? -9.855 -8.717 14.855 1.00 72.56 148 LYS A O 1
ATOM 1183 N N . GLU A 1 149 ? -8.996 -7.489 13.192 1.00 71.38 149 GLU A N 1
ATOM 1184 C CA . GLU A 1 149 ? -9.520 -8.305 12.096 1.00 71.38 149 GLU A CA 1
ATOM 1185 C C . GLU A 1 149 ? -8.413 -9.199 11.531 1.00 71.38 149 GLU A C 1
ATOM 1187 O O . GLU A 1 149 ? -7.549 -8.765 10.764 1.00 71.38 149 GLU A O 1
ATOM 1192 N N . LYS A 1 150 ? -8.462 -10.490 11.890 1.00 74.25 150 LYS A N 1
ATOM 1193 C CA . LYS A 1 150 ? -7.461 -11.497 11.487 1.00 74.25 150 LYS A CA 1
ATOM 1194 C C . LYS A 1 150 ? -7.289 -11.598 9.967 1.00 74.25 150 LYS A C 1
ATOM 1196 O O . LYS A 1 150 ? -6.193 -11.886 9.498 1.00 74.25 150 LYS A O 1
ATOM 1201 N N . SER A 1 151 ? -8.343 -11.322 9.200 1.00 73.62 151 SER A N 1
ATOM 1202 C CA . SER A 1 151 ? -8.313 -11.376 7.736 1.00 73.62 151 SER A CA 1
ATOM 1203 C C . SER A 1 151 ? -7.383 -10.329 7.117 1.00 73.62 151 SER A C 1
ATOM 1205 O O . SER A 1 151 ? -6.690 -10.640 6.154 1.00 73.62 151 SER A O 1
ATOM 1207 N N . TYR A 1 152 ? -7.323 -9.114 7.680 1.00 73.94 152 TYR A N 1
ATOM 1208 C CA . TYR A 1 152 ? -6.392 -8.076 7.213 1.00 73.94 152 TYR A CA 1
ATOM 1209 C C . TYR A 1 152 ? -4.941 -8.446 7.518 1.00 73.94 152 TYR A C 1
ATOM 1211 O O . TYR A 1 152 ? -4.060 -8.246 6.687 1.00 73.94 152 TYR A O 1
ATOM 1219 N N . VAL A 1 153 ? -4.702 -9.017 8.703 1.00 80.31 153 VAL A N 1
ATOM 1220 C CA . VAL A 1 153 ? -3.367 -9.457 9.128 1.00 80.31 153 VAL A CA 1
ATOM 1221 C C . VAL A 1 153 ? -2.857 -10.570 8.217 1.00 80.31 153 VAL A C 1
ATOM 1223 O O . VAL A 1 153 ? -1.735 -10.490 7.728 1.00 80.31 153 VAL A O 1
ATOM 1226 N N . PHE A 1 154 ? -3.694 -11.571 7.929 1.00 80.56 154 PHE A N 1
ATOM 1227 C CA . PHE A 1 154 ? -3.321 -12.678 7.049 1.00 80.56 154 PHE A CA 1
ATOM 1228 C C . PHE A 1 154 ? -3.008 -12.202 5.625 1.00 80.56 154 PHE A C 1
ATOM 1230 O O . PHE A 1 154 ? -1.966 -12.555 5.080 1.00 80.56 154 PHE A O 1
ATOM 1237 N N . GLY A 1 155 ? -3.862 -11.349 5.047 1.00 78.31 155 GLY A N 1
ATOM 1238 C CA . GLY A 1 155 ? -3.634 -10.799 3.709 1.00 78.31 155 GLY A CA 1
ATOM 1239 C C . GLY A 1 155 ? -2.390 -9.905 3.622 1.00 78.31 155 GLY A C 1
ATOM 1240 O O . GLY A 1 155 ? -1.642 -9.992 2.651 1.00 78.31 155 GLY A O 1
ATOM 1241 N N . GLY A 1 156 ? -2.122 -9.095 4.653 1.00 81.19 156 GLY A N 1
ATOM 1242 C CA . GLY A 1 156 ? -0.920 -8.261 4.728 1.00 81.19 156 GLY A CA 1
ATOM 1243 C C . GLY A 1 156 ? 0.368 -9.080 4.862 1.00 81.19 156 GLY A C 1
ATOM 1244 O O . GLY A 1 156 ? 1.312 -8.854 4.109 1.00 81.19 156 GLY A O 1
ATOM 1245 N N . ILE A 1 157 ? 0.397 -10.084 5.748 1.00 84.12 157 ILE A N 1
ATOM 1246 C CA . ILE A 1 157 ? 1.549 -10.996 5.888 1.00 84.12 157 ILE A CA 1
ATOM 1247 C C . ILE A 1 157 ? 1.795 -11.751 4.581 1.00 84.12 157 ILE A C 1
ATOM 1249 O O . ILE A 1 157 ? 2.935 -11.834 4.130 1.00 84.12 157 ILE A O 1
ATOM 1253 N N . PHE A 1 158 ? 0.734 -12.248 3.942 1.00 83.25 158 PHE A N 1
ATOM 1254 C CA . PHE A 1 158 ? 0.842 -12.924 2.653 1.00 83.25 158 PHE A CA 1
ATOM 1255 C C . PHE A 1 158 ? 1.458 -12.009 1.583 1.00 83.25 158 PHE A C 1
ATOM 1257 O O . PHE A 1 158 ? 2.369 -12.431 0.877 1.00 83.25 158 PHE A O 1
ATOM 1264 N N . SER A 1 159 ? 1.030 -10.742 1.515 1.00 82.19 159 SER A N 1
ATOM 1265 C CA . SER A 1 159 ? 1.611 -9.733 0.616 1.00 82.19 159 SER A CA 1
ATOM 1266 C C . SER A 1 159 ? 3.094 -9.465 0.894 1.00 82.19 159 SER A C 1
ATOM 1268 O O . SER A 1 159 ? 3.874 -9.321 -0.043 1.00 82.19 159 SER A O 1
ATOM 1270 N N . ILE A 1 160 ? 3.512 -9.421 2.163 1.00 83.75 160 ILE A N 1
ATOM 1271 C CA . ILE A 1 160 ? 4.924 -9.213 2.523 1.00 83.75 160 ILE A CA 1
ATOM 1272 C C . ILE A 1 160 ? 5.771 -10.416 2.102 1.00 83.75 160 ILE A C 1
ATOM 1274 O O . ILE A 1 160 ? 6.824 -10.233 1.499 1.00 83.75 160 ILE A O 1
ATOM 1278 N N . VAL A 1 161 ? 5.313 -11.640 2.388 1.00 84.44 161 VAL A N 1
ATOM 1279 C CA . VAL A 1 161 ? 6.025 -12.873 2.010 1.00 84.44 161 VAL A CA 1
ATOM 1280 C C . VAL A 1 161 ? 6.152 -12.969 0.490 1.00 84.44 161 VAL A C 1
ATOM 1282 O O . VAL A 1 161 ? 7.245 -13.200 -0.020 1.00 84.44 161 VAL A O 1
ATOM 1285 N N . ALA A 1 162 ? 5.063 -12.706 -0.233 1.00 80.50 162 ALA A N 1
ATOM 1286 C CA . ALA A 1 162 ? 5.058 -12.558 -1.684 1.00 80.50 162 ALA A CA 1
ATOM 1287 C C . ALA A 1 162 ? 6.086 -11.523 -2.170 1.00 80.50 162 ALA A C 1
ATOM 1289 O O . ALA A 1 162 ? 6.894 -11.821 -3.047 1.00 80.50 162 ALA A O 1
ATOM 1290 N N . GLY A 1 163 ? 6.100 -10.336 -1.556 1.00 79.69 163 GLY A N 1
ATOM 1291 C CA . GLY A 1 163 ? 7.052 -9.269 -1.852 1.00 79.69 163 GLY A CA 1
ATOM 1292 C C . GLY A 1 163 ? 8.505 -9.690 -1.669 1.00 79.69 163 GLY A C 1
ATOM 1293 O O . GLY A 1 163 ? 9.324 -9.450 -2.551 1.00 79.69 163 GLY A O 1
ATOM 1294 N N . LEU A 1 164 ? 8.819 -10.368 -0.563 1.00 80.31 164 LEU A N 1
ATOM 1295 C CA . LEU A 1 164 ? 10.160 -10.885 -0.285 1.00 80.31 164 LEU A CA 1
ATOM 1296 C C . LEU A 1 164 ? 10.584 -11.939 -1.309 1.00 80.31 164 LEU A C 1
ATOM 1298 O O . LEU A 1 164 ? 11.700 -11.867 -1.814 1.00 80.31 164 LEU A O 1
ATOM 1302 N N . ILE A 1 165 ? 9.692 -12.864 -1.672 1.00 79.38 165 ILE A N 1
ATOM 1303 C CA . ILE A 1 165 ? 9.965 -13.862 -2.715 1.00 79.38 165 ILE A CA 1
ATOM 1304 C C . ILE A 1 165 ? 10.282 -13.152 -4.036 1.00 79.38 165 ILE A C 1
ATOM 1306 O O . ILE A 1 165 ? 11.320 -13.422 -4.637 1.00 79.38 165 ILE A O 1
ATOM 1310 N N . THR A 1 166 ? 9.458 -12.178 -4.441 1.00 73.50 166 THR A N 1
ATOM 1311 C CA . THR A 1 166 ? 9.708 -11.408 -5.670 1.00 73.50 166 THR A CA 1
ATOM 1312 C C . THR A 1 166 ? 10.975 -10.553 -5.603 1.00 73.50 166 THR A C 1
ATOM 1314 O O . THR A 1 166 ? 11.608 -10.349 -6.630 1.00 73.50 166 THR A O 1
ATOM 1317 N N . ALA A 1 167 ? 11.385 -10.074 -4.425 1.00 74.81 167 ALA A N 1
ATOM 1318 C CA . ALA A 1 167 ? 12.610 -9.290 -4.258 1.00 74.81 167 ALA A CA 1
ATOM 1319 C C . ALA A 1 167 ? 13.884 -10.149 -4.285 1.00 74.81 167 ALA A C 1
ATOM 1321 O O . ALA A 1 167 ? 14.941 -9.663 -4.685 1.00 74.81 167 ALA A O 1
ATOM 1322 N N . VAL A 1 168 ? 13.792 -11.422 -3.887 1.00 73.62 168 VAL A N 1
ATOM 1323 C CA . VAL A 1 168 ? 14.914 -12.374 -3.900 1.00 73.62 168 VAL A CA 1
ATOM 1324 C C . VAL A 1 168 ? 15.073 -13.055 -5.266 1.00 73.62 168 VAL A C 1
ATOM 1326 O O . VAL A 1 168 ? 16.194 -13.386 -5.647 1.00 73.62 168 VAL A O 1
ATOM 1329 N N . SER A 1 169 ? 14.003 -13.200 -6.058 1.00 70.12 169 SER A N 1
ATOM 1330 C CA . SER A 1 169 ? 14.056 -13.798 -7.406 1.00 70.12 169 SER A CA 1
ATOM 1331 C C . SER A 1 169 ? 15.156 -13.233 -8.334 1.00 70.12 169 SER A C 1
ATOM 1333 O O . SER A 1 169 ? 15.877 -14.040 -8.931 1.00 70.12 169 SER A O 1
ATOM 1335 N N . PRO A 1 170 ? 15.375 -11.905 -8.440 1.00 66.88 170 PRO A N 1
ATOM 1336 C CA . PRO A 1 170 ? 16.464 -11.351 -9.247 1.00 66.88 170 PRO A CA 1
ATOM 1337 C C . PRO A 1 170 ? 17.855 -11.709 -8.714 1.00 66.88 170 PRO A C 1
ATOM 1339 O O . PRO A 1 170 ? 18.778 -11.899 -9.500 1.00 66.88 170 PRO A O 1
ATOM 1342 N N . LEU A 1 171 ? 18.012 -11.819 -7.388 1.00 65.00 171 LEU A N 1
ATOM 1343 C CA . LEU A 1 171 ? 19.287 -12.159 -6.743 1.00 65.00 171 LEU A CA 1
ATOM 1344 C C . LEU A 1 171 ? 19.684 -13.619 -7.002 1.00 65.00 171 LEU A C 1
ATOM 1346 O O . LEU A 1 171 ? 20.869 -13.932 -7.056 1.00 65.00 171 LEU A O 1
ATOM 1350 N N . CYS A 1 172 ? 18.705 -14.501 -7.216 1.00 66.06 172 CYS A N 1
ATOM 1351 C CA . CYS A 1 172 ? 18.919 -15.897 -7.604 1.00 66.06 172 CYS A CA 1
ATOM 1352 C C . CYS A 1 172 ? 19.087 -16.107 -9.122 1.00 66.06 172 CYS A C 1
ATOM 1354 O O . CYS A 1 172 ? 19.118 -17.250 -9.572 1.00 66.06 172 CYS A O 1
ATOM 1356 N N . GLY A 1 173 ? 19.180 -15.040 -9.926 1.00 57.03 173 GLY A N 1
ATOM 1357 C CA . GLY A 1 173 ? 19.377 -15.143 -11.378 1.00 57.03 173 GLY A CA 1
ATOM 1358 C C . GLY A 1 173 ? 18.122 -15.528 -12.168 1.00 57.03 173 GLY A C 1
ATOM 1359 O O . GLY A 1 173 ? 18.208 -15.763 -13.372 1.00 57.03 173 GLY A O 1
ATOM 1360 N N . THR A 1 174 ? 16.948 -15.568 -11.526 1.00 57.81 174 THR A N 1
ATOM 1361 C CA . THR A 1 174 ? 15.673 -15.725 -12.237 1.00 57.81 174 THR A CA 1
ATOM 1362 C C . THR A 1 174 ? 15.165 -14.349 -12.673 1.00 57.81 174 THR A C 1
ATOM 1364 O O . THR A 1 174 ? 14.926 -13.496 -11.812 1.00 57.81 174 THR A O 1
ATOM 1367 N N . PRO A 1 175 ? 15.008 -14.083 -13.983 1.00 58.25 175 PRO A N 1
ATOM 1368 C CA . PRO A 1 175 ? 14.462 -12.813 -14.436 1.00 58.25 175 PRO A CA 1
ATOM 1369 C C . PRO A 1 175 ? 13.036 -12.648 -13.900 1.00 58.25 175 PRO A C 1
ATOM 1371 O O . PRO A 1 175 ? 12.267 -13.607 -13.830 1.00 58.25 175 PRO A O 1
ATOM 1374 N N . LEU A 1 176 ? 12.669 -11.427 -13.513 1.00 60.59 176 LEU A N 1
ATOM 1375 C CA . LEU A 1 176 ? 11.303 -11.113 -13.100 1.00 60.59 176 LEU A CA 1
ATOM 1376 C C . LEU A 1 176 ? 10.381 -11.161 -14.319 1.00 60.59 176 LEU A C 1
ATOM 1378 O O . LEU A 1 176 ? 10.176 -10.157 -14.998 1.00 60.59 176 LEU A O 1
ATOM 1382 N N . LEU A 1 177 ? 9.814 -12.333 -14.607 1.00 56.41 177 LEU A N 1
ATOM 1383 C CA . LEU A 1 177 ? 8.797 -12.444 -15.643 1.00 56.41 177 LEU A CA 1
ATOM 1384 C C . LEU A 1 177 ? 7.512 -11.753 -15.178 1.00 56.41 177 LEU A C 1
ATOM 1386 O O . LEU A 1 177 ? 6.850 -12.179 -14.228 1.00 56.41 177 LEU A O 1
ATOM 1390 N N . VAL A 1 178 ? 7.108 -10.737 -15.939 1.00 59.22 178 VAL A N 1
ATOM 1391 C CA . VAL A 1 178 ? 5.834 -10.017 -15.787 1.00 59.22 178 VAL A CA 1
ATOM 1392 C C . VAL A 1 178 ? 4.638 -10.982 -15.714 1.00 59.22 178 VAL A C 1
ATOM 1394 O O . VAL A 1 178 ? 3.679 -10.733 -14.983 1.00 59.22 178 VAL A O 1
ATOM 1397 N N . SER A 1 179 ? 4.744 -12.131 -16.392 1.00 61.84 179 SER A N 1
ATOM 1398 C CA . SER A 1 179 ? 3.727 -13.185 -16.448 1.00 61.84 179 SER A CA 1
ATOM 1399 C C . SER A 1 179 ? 3.369 -13.822 -15.100 1.00 61.84 179 SER A C 1
ATOM 1401 O O . SER A 1 179 ? 2.257 -14.320 -14.977 1.00 61.84 179 SER A O 1
ATOM 1403 N N . TRP A 1 180 ? 4.265 -13.835 -14.108 1.00 66.06 180 TRP A N 1
ATOM 1404 C CA . TRP A 1 180 ? 3.967 -14.382 -12.771 1.00 66.06 180 TRP A CA 1
ATOM 1405 C C . TRP A 1 180 ? 3.856 -13.280 -11.717 1.00 66.06 180 TRP A C 1
ATOM 1407 O O . TRP A 1 180 ? 3.013 -13.355 -10.827 1.00 66.06 180 TRP A O 1
ATOM 1417 N N . THR A 1 181 ? 4.632 -12.208 -11.866 1.00 67.38 181 THR A N 1
ATOM 1418 C CA . THR A 1 181 ? 4.682 -11.095 -10.913 1.00 67.38 181 THR A CA 1
ATOM 1419 C C . THR A 1 181 ? 3.388 -10.264 -10.889 1.00 67.38 181 THR A C 1
ATOM 1421 O O . THR A 1 181 ? 2.922 -9.896 -9.810 1.00 67.38 181 THR A O 1
ATOM 1424 N N . ILE A 1 182 ? 2.753 -10.009 -12.044 1.00 70.38 182 ILE A N 1
ATOM 1425 C CA . ILE A 1 182 ? 1.489 -9.245 -12.106 1.00 70.38 182 ILE A CA 1
ATOM 1426 C C . ILE A 1 182 ? 0.291 -10.037 -11.556 1.00 70.38 182 ILE A C 1
ATOM 1428 O O . ILE A 1 182 ? -0.439 -9.485 -10.728 1.00 70.38 182 ILE A O 1
ATOM 1432 N N . PRO A 1 183 ? 0.064 -11.312 -11.930 1.00 72.69 183 PRO A N 1
ATOM 1433 C CA . PRO A 1 183 ? -1.012 -12.103 -11.330 1.00 72.69 183 PRO A CA 1
ATOM 1434 C C . PRO A 1 183 ? -0.863 -12.258 -9.815 1.00 72.69 183 PRO A C 1
ATOM 1436 O O . PRO A 1 183 ? -1.853 -12.174 -9.089 1.00 72.69 183 PRO A O 1
ATOM 1439 N N . LEU A 1 184 ? 0.371 -12.418 -9.329 1.00 74.62 184 LEU A N 1
ATOM 1440 C CA . LEU A 1 184 ? 0.667 -12.522 -7.902 1.00 74.62 184 LEU A CA 1
ATOM 1441 C C . LEU A 1 184 ? 0.358 -11.206 -7.174 1.00 74.62 184 LEU A C 1
ATOM 1443 O O . LEU A 1 184 ? -0.278 -11.224 -6.122 1.00 74.62 184 LEU A O 1
ATOM 1447 N N . TYR A 1 185 ? 0.686 -10.061 -7.778 1.00 73.31 185 TYR A N 1
ATOM 1448 C CA . TYR A 1 185 ? 0.287 -8.744 -7.278 1.00 73.31 185 TYR A CA 1
ATOM 1449 C C . TYR A 1 185 ? -1.236 -8.587 -7.184 1.00 73.31 185 TYR A C 1
ATOM 1451 O O . TYR A 1 185 ? -1.758 -8.199 -6.137 1.00 73.31 185 TYR A O 1
ATOM 1459 N N . ILE A 1 186 ? -1.965 -8.945 -8.247 1.00 75.00 186 ILE A N 1
ATOM 1460 C CA . ILE A 1 186 ? -3.436 -8.905 -8.269 1.00 75.00 186 ILE A CA 1
ATOM 1461 C C . ILE A 1 186 ? -4.008 -9.789 -7.156 1.00 75.00 186 ILE A C 1
ATOM 1463 O O . ILE A 1 186 ? -4.897 -9.359 -6.418 1.00 75.00 186 ILE A O 1
ATOM 1467 N N . PHE A 1 187 ? -3.475 -11.001 -7.003 1.00 77.75 187 PHE A N 1
ATOM 1468 C CA . PHE A 1 187 ? -3.922 -11.948 -5.989 1.00 77.75 187 PHE A CA 1
ATOM 1469 C C . PHE A 1 187 ? -3.655 -11.438 -4.566 1.00 77.75 187 PHE A C 1
ATOM 1471 O O . PHE A 1 187 ? -4.554 -11.481 -3.724 1.00 77.75 187 PHE A O 1
ATOM 1478 N N . CYS A 1 188 ? -2.475 -10.870 -4.299 1.00 76.19 188 CYS A N 1
ATOM 1479 C CA . CYS A 1 188 ? -2.155 -10.254 -3.011 1.00 76.19 188 CYS A CA 1
ATOM 1480 C C . CYS A 1 188 ? -3.098 -9.092 -2.683 1.00 76.19 188 CYS A C 1
ATOM 1482 O O . CYS A 1 188 ? -3.662 -9.061 -1.591 1.00 76.19 188 CYS A O 1
ATOM 1484 N N . PHE A 1 189 ? -3.344 -8.175 -3.625 1.00 71.06 189 PHE A N 1
ATOM 1485 C CA . PHE A 1 189 ? -4.259 -7.049 -3.402 1.00 71.06 189 PHE A CA 1
ATOM 1486 C C . PHE A 1 189 ? -5.708 -7.502 -3.190 1.00 71.06 189 PHE A C 1
ATOM 1488 O O . PHE A 1 189 ? -6.420 -6.943 -2.347 1.00 71.06 189 PHE A O 1
ATOM 1495 N N . PHE A 1 190 ? -6.135 -8.554 -3.890 1.00 76.12 190 PHE A N 1
ATOM 1496 C CA . PHE A 1 190 ? -7.432 -9.182 -3.665 1.00 76.12 190 PHE A CA 1
ATOM 1497 C C . PHE A 1 190 ? -7.533 -9.755 -2.243 1.00 76.12 190 PHE A C 1
ATOM 1499 O O . PHE A 1 190 ? -8.479 -9.462 -1.505 1.00 76.12 190 PHE A O 1
ATOM 1506 N N . MET A 1 191 ? -6.528 -10.517 -1.815 1.00 73.00 191 MET A N 1
ATOM 1507 C CA . MET A 1 191 ? -6.510 -11.158 -0.501 1.00 73.00 191 MET A CA 1
ATOM 1508 C C . MET A 1 191 ? -6.398 -10.147 0.649 1.00 73.00 191 MET A C 1
ATOM 1510 O O . MET A 1 191 ? -6.991 -10.332 1.708 1.00 73.00 191 MET A O 1
ATOM 1514 N N . MET A 1 192 ? -5.670 -9.056 0.430 1.00 70.62 192 MET A N 1
ATOM 1515 C CA . MET A 1 192 ? -5.353 -8.053 1.442 1.00 70.62 192 MET A CA 1
ATOM 1516 C C . MET A 1 192 ? -6.465 -7.035 1.675 1.00 70.62 192 MET A C 1
ATOM 1518 O O . MET A 1 192 ? -6.633 -6.577 2.801 1.00 70.62 192 MET A O 1
ATOM 1522 N N . PHE A 1 193 ? -7.248 -6.692 0.650 1.00 70.75 193 PHE A N 1
ATOM 1523 C CA . PHE A 1 193 ? -8.274 -5.656 0.782 1.00 70.75 193 PHE A CA 1
ATOM 1524 C C . PHE A 1 193 ? -9.697 -6.129 0.485 1.00 70.75 193 PHE A C 1
ATOM 1526 O O . PHE A 1 193 ? -10.629 -5.664 1.143 1.00 70.75 193 PHE A O 1
ATOM 1533 N N . ILE A 1 194 ? -9.902 -7.056 -0.457 1.00 72.25 194 ILE A N 1
ATOM 1534 C CA . ILE A 1 194 ? -11.254 -7.508 -0.819 1.00 72.25 194 ILE A CA 1
ATOM 1535 C C . ILE A 1 194 ? -11.769 -8.523 0.202 1.00 72.25 194 ILE A C 1
ATOM 1537 O O . ILE A 1 194 ? -12.892 -8.376 0.689 1.00 72.25 194 ILE A O 1
ATOM 1541 N N . VAL A 1 195 ? -10.951 -9.504 0.596 1.00 73.50 195 VAL A N 1
ATOM 1542 C CA . VAL A 1 195 ? -11.354 -10.527 1.580 1.00 73.50 195 VAL A CA 1
ATOM 1543 C C . VAL A 1 195 ? -11.782 -9.903 2.916 1.00 73.50 195 VAL A C 1
ATOM 1545 O O . VAL A 1 195 ? -12.889 -10.204 3.378 1.00 73.50 195 VAL A O 1
ATOM 1548 N N . PRO A 1 196 ? -11.010 -8.985 3.532 1.00 68.06 196 PRO A N 1
ATOM 1549 C CA . PRO A 1 196 ? -11.442 -8.368 4.778 1.00 68.06 196 PRO A CA 1
ATOM 1550 C C . PRO A 1 196 ? -12.681 -7.492 4.590 1.00 68.06 196 PRO A C 1
ATOM 1552 O O . PRO A 1 196 ? -13.588 -7.540 5.419 1.00 68.06 196 PRO A O 1
ATOM 1555 N N . ALA A 1 197 ? -12.775 -6.745 3.484 1.00 68.88 197 ALA A N 1
ATOM 1556 C CA . ALA A 1 197 ? -13.929 -5.896 3.208 1.00 68.88 197 ALA A CA 1
ATOM 1557 C C . ALA A 1 197 ? -15.235 -6.694 3.077 1.00 68.88 197 ALA A C 1
ATOM 1559 O O . ALA A 1 197 ? -16.268 -6.289 3.616 1.00 68.88 197 ALA A O 1
ATOM 1560 N N . VAL A 1 198 ? -15.193 -7.852 2.412 1.00 70.88 198 VAL A N 1
ATOM 1561 C CA . VAL A 1 198 ? -16.344 -8.755 2.284 1.00 70.88 198 VAL A CA 1
ATOM 1562 C C . VAL A 1 198 ? -16.725 -9.352 3.639 1.00 70.88 198 VAL A C 1
ATOM 1564 O O . VAL A 1 198 ? -17.912 -9.406 3.964 1.00 70.88 198 VAL A O 1
ATOM 1567 N N . ILE A 1 199 ? -15.751 -9.766 4.454 1.00 72.19 199 ILE A N 1
ATOM 1568 C CA . ILE A 1 199 ? -16.003 -10.339 5.786 1.00 72.19 199 ILE A CA 1
ATOM 1569 C C . ILE A 1 199 ? -16.625 -9.298 6.720 1.00 72.19 199 ILE A C 1
ATOM 1571 O O . ILE A 1 199 ? -17.641 -9.577 7.357 1.00 72.19 199 ILE A O 1
ATOM 1575 N N . ILE A 1 200 ? -16.078 -8.083 6.756 1.00 68.88 200 ILE A N 1
ATOM 1576 C CA . ILE A 1 200 ? -16.610 -6.978 7.563 1.00 68.88 200 ILE A CA 1
ATOM 1577 C C . ILE A 1 200 ? -18.033 -6.627 7.108 1.00 68.88 200 ILE A C 1
ATOM 1579 O O . ILE A 1 200 ? -18.930 -6.486 7.939 1.00 68.88 200 ILE A O 1
ATOM 1583 N N . ARG A 1 201 ? -18.289 -6.564 5.792 1.00 68.12 201 ARG A N 1
ATOM 1584 C CA . ARG A 1 201 ? -19.633 -6.301 5.252 1.00 68.12 201 ARG A CA 1
ATOM 1585 C C . ARG A 1 201 ? -20.636 -7.392 5.637 1.00 68.12 201 ARG A C 1
ATOM 1587 O O . ARG A 1 201 ? -21.779 -7.072 5.957 1.00 68.12 201 ARG A O 1
ATOM 1594 N N . HIS A 1 202 ? -20.222 -8.660 5.643 1.00 66.12 202 HIS A N 1
ATOM 1595 C CA . HIS A 1 202 ? -21.064 -9.767 6.102 1.00 66.12 202 HIS A CA 1
ATOM 1596 C C . HIS A 1 202 ? -21.333 -9.724 7.609 1.00 66.12 202 HIS A C 1
ATOM 1598 O O . HIS A 1 202 ? -22.470 -9.959 8.015 1.00 66.12 202 HIS A O 1
ATOM 1604 N N . LYS A 1 203 ? -20.327 -9.394 8.433 1.00 66.00 203 LYS A N 1
ATOM 1605 C CA . LYS A 1 203 ? -20.503 -9.225 9.884 1.00 66.00 203 LYS A CA 1
ATOM 1606 C C . LYS A 1 203 ? -21.503 -8.110 10.192 1.00 66.00 203 LYS A C 1
ATOM 1608 O O . LYS A 1 203 ? -22.452 -8.346 10.928 1.00 66.00 203 LYS A O 1
ATOM 1613 N N . LEU A 1 204 ? -21.365 -6.952 9.544 1.00 61.47 204 LEU A N 1
ATOM 1614 C CA . LEU A 1 204 ? -22.288 -5.825 9.716 1.00 61.47 204 LEU A CA 1
ATOM 1615 C C . LEU A 1 204 ? -23.727 -6.193 9.344 1.00 61.47 204 LEU A C 1
ATOM 1617 O O . LEU A 1 204 ? -24.655 -5.876 10.078 1.00 61.47 204 LEU A O 1
ATOM 1621 N N . LYS A 1 205 ? -23.915 -6.929 8.243 1.00 60.19 205 LYS A N 1
ATOM 1622 C CA . LYS A 1 205 ? -25.246 -7.359 7.793 1.00 60.19 205 LYS A CA 1
ATOM 1623 C C . LYS A 1 205 ? -25.896 -8.392 8.726 1.00 60.19 205 LYS A C 1
ATOM 1625 O O . LYS A 1 205 ? -27.119 -8.476 8.752 1.00 60.19 205 LYS A O 1
ATOM 1630 N N . LYS A 1 206 ? -25.101 -9.174 9.469 1.00 58.19 206 LYS A N 1
ATOM 1631 C CA . LYS A 1 206 ? -25.595 -10.101 10.502 1.00 58.19 206 LYS A CA 1
ATOM 1632 C C . LYS A 1 206 ? -25.997 -9.391 11.795 1.00 58.19 206 LYS A C 1
ATOM 1634 O O . LYS A 1 206 ? -26.898 -9.876 12.452 1.00 58.19 206 LYS A O 1
ATOM 1639 N N . THR A 1 207 ? -25.358 -8.278 12.152 1.00 52.69 207 THR A N 1
ATOM 1640 C CA . THR A 1 207 ? -25.680 -7.519 13.375 1.00 52.69 207 THR A CA 1
ATOM 1641 C C . THR A 1 207 ? -26.915 -6.622 13.218 1.00 52.69 207 THR A C 1
ATOM 1643 O O . THR A 1 207 ? -27.528 -6.251 14.209 1.00 52.69 207 THR A O 1
ATOM 1646 N N . THR A 1 208 ? -27.302 -6.263 11.989 1.00 49.88 208 THR A N 1
ATOM 1647 C CA . THR A 1 208 ? -28.524 -5.474 11.705 1.00 49.88 208 THR A CA 1
ATOM 1648 C C . THR A 1 208 ? -29.791 -6.337 11.563 1.00 49.88 208 THR A C 1
ATOM 1650 O O . THR A 1 208 ? -30.844 -5.811 11.212 1.00 49.88 208 THR A O 1
ATOM 1653 N N . LYS A 1 209 ? -29.703 -7.653 11.774 1.00 39.12 209 LYS A N 1
ATOM 1654 C CA . LYS A 1 209 ? -30.828 -8.592 11.686 1.00 39.12 209 LYS A CA 1
ATOM 1655 C C . LYS A 1 209 ? -31.113 -9.176 13.058 1.00 39.12 209 LYS A C 1
ATOM 1657 O O . LYS A 1 209 ? -32.311 -9.369 13.339 1.00 39.12 209 LYS A O 1
#

pLDDT: mean 70.67, std 10.03, range [37.06, 85.69]

Mean predicted aligned error: 11.74 Å

Solvent-accessible surface area (backbone atoms only — not comparable to full-atom values): 11310 Å² total; per-residue (Å²): 136,83,86,75,79,68,49,74,66,55,47,48,53,48,48,51,48,51,52,49,52,58,65,62,58,59,78,73,76,68,43,65,63,45,39,49,53,30,51,49,51,39,54,47,46,50,51,42,54,53,46,55,74,72,63,78,53,83,68,56,59,61,54,62,50,50,46,61,67,52,46,50,59,51,51,51,55,53,48,57,60,44,66,77,72,52,84,79,49,71,66,52,52,54,46,53,49,53,54,48,51,54,46,53,51,49,54,53,51,50,52,50,38,53,54,41,38,76,74,71,42,72,72,50,54,59,54,57,54,44,42,57,20,38,54,49,12,48,52,41,20,51,47,10,60,73,69,69,37,66,49,18,30,52,18,8,50,50,18,28,54,52,25,51,53,62,64,45,36,58,78,74,74,42,76,86,52,64,85,56,54,46,59,50,50,42,50,31,39,42,42,32,26,46,50,33,36,53,52,52,53,52,52,54,60,60,73,78,106

Secondary structure (DSSP, 8-state):
-------HHHHHHHHHHHHHHHHH------HHHHHHHHHHHHHHHHHHHHHHHHH--GGGGGGGGHHHHHHHHHHHHHHHHHHTT-PPPHHHHHHHHHHHHHHHHHHHHHHHHHHHHHTT-GGGGHHHHHHHHHHHHHHHHHHHHHTT-HHHHHHHHHHHHHHHHHHHTTTTT----HHHHHHHHHHHHIIIIIHHHHHHHHHHHHHT-